Protein AF-A0A7Y2P3K6-F1 (afdb_monomer)

Foldseek 3Di:
DQDCDCVQFVVLVVPPAFDDDPLRVLLCVQLVCLLPPFDPQEEEEAEAAACVLCLLLLVSCQAPHQEYEYAYLHLVLLLVLVVAAAAPGRYDPVCSVVSVVSVVSNVVTNHHYDYAQKFWKFLDPDLPTDIDIDGSRDHDNNIHGFAGDPVRLVVVLVVLLRGQEYEYDYARGPLVRVSHNVSRLSVLVSQLVSVVVNHAYEYEADVNLVSNVVNVCCVSHNYYDPCHVPSSCVSSVHDRSSVVSGDDD

Secondary structure (DSSP, 8-state):
--S--TTTTGGGGG-S-----HHHHHHHHHHHHHHHSPPSSEEEEE-SS-STTTHHHHHHHHTT-SEEEE-STHHHHHHHHTT---TT----GGGHHHHHHHHHHHHTSSSEEE--SEEEEESSSSTTS-EEEEETT---TT-EEEEE-HHHHHHHHHHHTT-SEEEEES-SS-TTSGGG-HHHHHHHHHHHHHHHTT-EEEEESHHHHHHHHHTT-TTTSSEE---THHHHHHHTTPPPHHHHTS---

Nearest PDB structures (foldseek):
  7zy7-assembly2_B  TM=9.869E-01  e=9.131E-35  Chlamydomonas reinhardtii
  7zy7-assembly1_A  TM=9.681E-01  e=4.873E-34  Chlamydomonas reinhardtii
  3q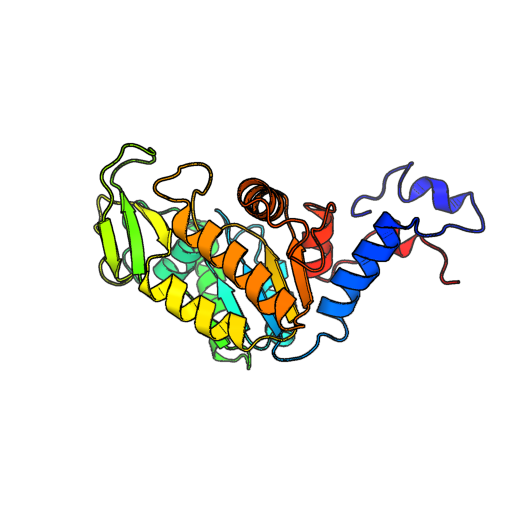3v-assembly1_A  TM=9.702E-01  e=1.519E-31  Campylobacter jejuni subsp. jejuni NCTC 11168 = ATCC 700819
  3q3v-assembly2_B  TM=9.665E-01  e=7.408E-32  Campylobacter jejuni subsp. jejuni NCTC 11168 = ATCC 700819
  4fey-assembly1_A  TM=9.673E-01  e=3.955E-29  Francisella tularensis subsp. tularensis SCHU S4

pLDDT: mean 93.93, std 5.44, range [54.25, 98.88]

Mean predicted aligned error: 3.88 Å

Structure (mmCIF, N/CA/C/O backbone):
data_AF-A0A7Y2P3K6-F1
#
_entry.id   AF-A0A7Y2P3K6-F1
#
loop_
_atom_site.group_PDB
_atom_site.id
_atom_site.type_symbol
_atom_site.label_atom_id
_atom_site.label_alt_id
_atom_site.label_comp_id
_atom_site.label_asym_id
_atom_site.label_entity_id
_atom_site.label_seq_id
_atom_site.pdbx_PDB_ins_code
_atom_site.Cartn_x
_atom_site.Cartn_y
_atom_site.Cartn_z
_atom_site.occupancy
_atom_site.B_iso_or_equiv
_atom_site.auth_seq_id
_atom_site.auth_comp_id
_atom_site.auth_asym_id
_atom_site.auth_atom_id
_atom_site.pdbx_PDB_model_num
ATOM 1 N N . ALA A 1 1 ? 11.161 7.318 -16.552 1.00 84.06 1 ALA A N 1
ATOM 2 C CA . ALA A 1 1 ? 10.423 6.301 -17.332 1.00 84.06 1 ALA A CA 1
ATOM 3 C C . ALA A 1 1 ? 9.002 6.737 -17.683 1.00 84.06 1 ALA A C 1
ATOM 5 O O . ALA A 1 1 ? 8.666 6.732 -18.852 1.00 84.06 1 ALA A O 1
ATOM 6 N N . HIS A 1 2 ? 8.177 7.150 -16.718 1.00 89.31 2 HIS A N 1
ATOM 7 C CA . HIS A 1 2 ? 6.754 7.458 -16.943 1.00 89.31 2 HIS A CA 1
ATOM 8 C C . HIS A 1 2 ? 6.450 8.797 -17.663 1.00 89.31 2 HIS A C 1
ATOM 10 O O . HIS A 1 2 ? 5.303 9.156 -17.896 1.00 89.31 2 HIS A O 1
ATOM 16 N N . ARG A 1 3 ? 7.485 9.563 -18.027 1.00 90.94 3 ARG A N 1
ATOM 17 C CA . ARG A 1 3 ? 7.369 10.817 -18.784 1.00 90.94 3 ARG A CA 1
ATOM 18 C C . ARG A 1 3 ? 8.179 10.713 -20.069 1.00 90.94 3 ARG A C 1
ATOM 20 O O . ARG A 1 3 ? 9.312 10.219 -20.037 1.00 90.94 3 ARG A O 1
ATOM 27 N N . ALA A 1 4 ? 7.608 11.204 -21.164 1.00 93.69 4 ALA A N 1
ATOM 28 C CA . ALA A 1 4 ? 8.272 11.322 -22.457 1.00 93.69 4 ALA A CA 1
ATOM 29 C C . ALA A 1 4 ? 9.060 12.641 -22.511 1.00 93.69 4 ALA A C 1
ATOM 31 O O . ALA A 1 4 ? 8.549 13.672 -22.940 1.00 93.69 4 ALA A O 1
ATOM 32 N N . HIS A 1 5 ? 10.290 12.629 -21.997 1.00 96.31 5 HIS A N 1
ATOM 33 C CA . HIS A 1 5 ? 11.206 13.769 -22.042 1.00 96.31 5 HIS A CA 1
ATOM 34 C C . HIS A 1 5 ? 12.364 13.485 -22.996 1.00 96.31 5 HIS A C 1
ATOM 36 O O . HIS A 1 5 ? 12.659 12.329 -23.309 1.00 96.31 5 HIS A O 1
ATOM 42 N N . ALA A 1 6 ? 13.081 14.541 -23.389 1.00 96.62 6 ALA A N 1
ATOM 43 C CA . ALA A 1 6 ? 14.259 14.434 -24.246 1.00 96.62 6 ALA A CA 1
ATOM 44 C C . ALA A 1 6 ? 15.281 13.404 -23.725 1.00 96.62 6 ALA A C 1
ATOM 46 O O . ALA A 1 6 ? 15.780 12.602 -24.500 1.00 96.62 6 ALA A O 1
ATOM 47 N N . SER A 1 7 ? 15.540 13.365 -22.414 1.00 95.38 7 SER A N 1
ATOM 48 C CA . SER A 1 7 ? 16.525 12.461 -21.803 1.00 95.38 7 SER A CA 1
ATOM 49 C C . SER A 1 7 ? 16.010 11.057 -21.462 1.00 95.38 7 SER A C 1
ATOM 51 O O . SER A 1 7 ? 16.806 10.223 -21.042 1.00 95.38 7 SER A O 1
ATOM 53 N N . THR A 1 8 ? 14.706 10.784 -21.590 1.00 92.75 8 THR A N 1
ATOM 54 C CA . THR A 1 8 ? 14.100 9.499 -21.179 1.00 92.75 8 THR A CA 1
ATOM 55 C C . THR A 1 8 ? 13.479 8.712 -22.324 1.00 92.75 8 THR A C 1
ATOM 57 O O . THR A 1 8 ? 13.431 7.492 -22.244 1.00 92.75 8 THR A O 1
ATOM 60 N N . GLU A 1 9 ? 12.978 9.395 -23.350 1.00 95.25 9 GLU A N 1
ATOM 61 C CA . GLU A 1 9 ? 12.356 8.801 -24.541 1.00 95.25 9 GLU A CA 1
ATOM 62 C C . GLU A 1 9 ? 12.883 9.474 -25.810 1.00 95.25 9 GLU A C 1
ATOM 64 O O . GLU A 1 9 ? 13.210 8.801 -26.774 1.00 95.25 9 GLU A O 1
ATOM 69 N N . GLY A 1 10 ? 13.054 10.800 -25.811 1.00 96.06 10 GLY A N 1
ATOM 70 C CA . GLY A 1 10 ? 13.440 11.516 -27.029 1.00 96.06 10 GLY A CA 1
ATOM 71 C C . GLY A 1 10 ? 14.801 11.090 -27.586 1.00 96.06 10 GLY A C 1
ATOM 72 O O . GLY A 1 10 ? 14.955 10.968 -28.798 1.00 96.06 10 GLY A O 1
ATOM 73 N N . VAL A 1 11 ? 15.777 10.836 -26.711 1.00 95.56 11 VAL A N 1
ATOM 74 C CA . VAL A 1 11 ? 17.132 10.413 -27.089 1.00 95.56 11 VAL A CA 1
ATOM 75 C C . VAL A 1 11 ? 17.154 9.042 -27.770 1.00 95.56 11 VAL A C 1
ATOM 77 O O . VAL A 1 11 ? 17.993 8.821 -28.640 1.00 95.56 11 VAL A O 1
ATOM 80 N N . THR A 1 12 ? 16.212 8.146 -27.448 1.00 94.19 12 THR A N 1
ATOM 81 C CA . THR A 1 12 ? 16.198 6.782 -28.002 1.00 94.19 12 THR A CA 1
ATOM 82 C C . THR A 1 12 ? 15.844 6.761 -29.489 1.00 94.19 12 THR A C 1
ATOM 84 O O . THR A 1 12 ? 16.212 5.833 -30.194 1.00 94.19 12 THR A O 1
ATOM 87 N N . LYS A 1 13 ? 15.224 7.828 -30.013 1.00 93.62 13 LYS A N 1
ATOM 88 C CA . LYS A 1 13 ? 14.924 7.993 -31.448 1.00 93.62 13 LYS A CA 1
ATOM 89 C C . LYS A 1 13 ? 16.167 8.174 -32.324 1.00 93.62 13 LYS A C 1
ATOM 91 O O . LYS A 1 13 ? 16.058 8.107 -33.545 1.00 93.62 13 LYS A O 1
ATOM 96 N N . TYR A 1 14 ? 17.320 8.443 -31.715 1.00 95.94 14 TYR A N 1
ATOM 97 C CA . TYR A 1 14 ? 18.579 8.727 -32.408 1.00 95.94 14 TYR A CA 1
ATOM 98 C C . TYR A 1 14 ? 19.672 7.692 -32.112 1.00 95.94 14 TYR A C 1
ATOM 100 O O . TYR A 1 14 ? 20.799 7.855 -32.574 1.00 95.94 14 TYR A O 1
ATOM 108 N N . ILE A 1 15 ? 19.367 6.656 -31.325 1.00 93.31 15 ILE A N 1
ATOM 109 C CA . ILE A 1 15 ? 20.315 5.623 -30.902 1.00 93.31 15 ILE A CA 1
ATOM 110 C C . ILE A 1 15 ? 19.719 4.260 -31.250 1.00 93.31 15 ILE A C 1
ATOM 112 O O . ILE A 1 15 ? 18.601 3.957 -30.849 1.00 93.31 15 ILE A O 1
ATOM 116 N N . GLU A 1 16 ? 20.472 3.432 -31.974 1.00 90.62 16 GLU A N 1
ATOM 117 C CA . GLU A 1 16 ? 19.986 2.135 -32.473 1.00 90.62 16 GLU A CA 1
ATOM 118 C C . GLU A 1 16 ? 19.670 1.137 -31.347 1.00 90.62 16 GLU A C 1
ATOM 120 O O . GLU A 1 16 ? 18.668 0.428 -31.416 1.00 90.62 16 GLU A O 1
ATOM 125 N N . THR A 1 17 ? 20.490 1.115 -30.292 1.00 93.75 17 THR A N 1
ATOM 126 C CA . THR A 1 17 ? 20.351 0.176 -29.171 1.00 93.75 17 THR A CA 1
ATOM 127 C C . THR A 1 17 ? 20.171 0.927 -27.858 1.00 93.75 17 THR A C 1
ATOM 129 O O . THR A 1 17 ? 21.089 1.599 -27.383 1.00 93.75 17 THR A O 1
ATOM 132 N N . CYS A 1 18 ? 19.002 0.778 -27.238 1.00 93.81 18 CYS A N 1
ATOM 133 C CA . CYS A 1 18 ? 18.650 1.414 -25.971 1.00 93.81 18 CYS A CA 1
ATOM 134 C C . CYS A 1 18 ? 18.307 0.343 -24.934 1.00 93.81 18 CYS A C 1
ATOM 136 O O . CYS A 1 18 ? 17.311 -0.352 -25.076 1.00 93.81 18 CYS A O 1
ATOM 138 N N . VAL A 1 19 ? 19.109 0.203 -23.877 1.00 93.56 19 VAL A N 1
ATOM 139 C CA . VAL A 1 19 ? 18.956 -0.888 -22.894 1.00 93.56 19 VAL A CA 1
ATOM 140 C C . VAL A 1 19 ? 18.653 -0.390 -21.489 1.00 93.56 19 VAL A C 1
ATOM 142 O O . VAL A 1 19 ? 19.043 0.713 -21.099 1.00 93.56 19 VAL A O 1
ATOM 145 N N . ALA A 1 20 ? 17.982 -1.231 -20.701 1.00 92.50 20 ALA A N 1
ATOM 146 C CA . ALA A 1 20 ? 17.805 -1.001 -19.275 1.00 92.50 20 ALA A CA 1
ATOM 147 C C . ALA A 1 20 ? 19.144 -1.156 -18.537 1.00 92.50 20 ALA A C 1
ATOM 149 O O . ALA A 1 20 ? 19.793 -2.196 -18.606 1.00 92.50 20 ALA A O 1
ATOM 150 N N . GLY A 1 21 ? 19.537 -0.141 -17.765 1.00 93.44 21 GLY A N 1
ATOM 151 C CA . GLY A 1 21 ? 20.562 -0.320 -16.733 1.00 93.44 21 GLY A CA 1
ATOM 152 C C . GLY A 1 21 ? 20.036 -1.160 -15.560 1.00 93.44 21 GLY A C 1
ATOM 153 O O . GLY A 1 21 ? 18.826 -1.318 -15.399 1.00 93.44 21 GLY A O 1
ATOM 154 N N . TYR A 1 22 ? 20.924 -1.630 -14.680 1.00 93.44 22 TYR A N 1
ATOM 155 C CA . TYR A 1 22 ? 20.576 -2.577 -13.606 1.00 93.44 22 TYR A CA 1
ATOM 156 C C . TYR A 1 22 ? 19.430 -2.136 -12.685 1.00 93.44 22 TYR A C 1
ATOM 158 O O . TYR A 1 22 ? 18.621 -2.962 -12.272 1.00 93.44 22 TYR A O 1
ATOM 166 N N . LEU A 1 23 ? 19.334 -0.841 -12.361 1.00 91.56 23 LEU A N 1
ATOM 167 C CA . LEU A 1 23 ? 18.234 -0.332 -11.534 1.00 91.56 23 LEU A CA 1
ATOM 168 C C . LEU A 1 23 ? 16.890 -0.421 -12.263 1.00 91.56 23 LEU A C 1
ATOM 170 O O . LEU A 1 23 ? 15.904 -0.831 -11.662 1.00 91.56 23 LEU A O 1
ATOM 174 N N . MET A 1 24 ? 16.861 -0.080 -13.555 1.00 91.06 24 MET A N 1
ATOM 175 C CA . MET A 1 24 ? 15.654 -0.195 -14.374 1.00 91.06 24 MET A CA 1
ATOM 176 C C . MET A 1 24 ? 15.262 -1.658 -14.559 1.00 91.06 24 MET A C 1
ATOM 178 O O . MET A 1 24 ? 14.103 -1.999 -14.360 1.00 91.06 24 MET A O 1
ATOM 182 N N . GLN A 1 25 ? 16.229 -2.521 -14.881 1.00 91.44 25 GLN A N 1
ATOM 183 C CA . GLN A 1 25 ? 15.994 -3.955 -15.025 1.00 91.44 25 GLN A CA 1
ATOM 184 C C . GLN A 1 25 ? 15.381 -4.534 -13.747 1.00 91.44 25 GLN A C 1
ATOM 186 O O . GLN A 1 25 ? 14.330 -5.155 -13.805 1.00 91.44 25 GLN A O 1
ATOM 191 N N . LYS A 1 26 ? 15.954 -4.218 -12.578 1.00 91.38 26 LYS A N 1
ATOM 192 C CA . LYS A 1 26 ? 15.410 -4.661 -11.291 1.00 91.38 26 LYS A CA 1
ATOM 193 C C . LYS A 1 26 ? 13.978 -4.165 -11.047 1.00 91.38 26 LYS A C 1
ATOM 195 O O . LYS A 1 26 ? 13.155 -4.927 -10.550 1.00 91.38 26 LYS A O 1
ATOM 200 N N . GLU A 1 27 ? 13.659 -2.910 -11.372 1.00 90.44 27 GLU A N 1
ATOM 201 C CA . GLU A 1 27 ? 12.281 -2.401 -11.257 1.00 90.44 27 GLU A CA 1
ATOM 202 C C . GLU A 1 27 ? 11.312 -3.196 -12.142 1.00 90.44 27 GLU A C 1
ATOM 204 O O . GLU A 1 27 ? 10.242 -3.586 -11.673 1.00 90.44 27 GLU A O 1
ATOM 209 N N . LEU A 1 28 ? 11.700 -3.473 -13.391 1.00 88.12 28 LEU A N 1
ATOM 210 C CA . LEU A 1 28 ? 10.895 -4.246 -14.338 1.00 88.12 28 LEU A CA 1
ATOM 211 C C . LEU A 1 28 ? 10.731 -5.702 -13.896 1.00 88.12 28 LEU A C 1
ATOM 213 O O . LEU A 1 28 ? 9.618 -6.217 -13.940 1.00 88.12 28 LEU A O 1
ATOM 217 N N . ASP A 1 29 ? 11.788 -6.334 -13.388 1.00 90.12 29 ASP A N 1
ATOM 218 C CA . ASP A 1 29 ? 11.740 -7.711 -12.898 1.00 90.12 29 ASP A CA 1
ATOM 219 C C . ASP A 1 29 ? 10.767 -7.855 -11.722 1.00 90.12 29 ASP A C 1
ATOM 221 O O . ASP A 1 29 ? 10.015 -8.821 -11.651 1.00 90.12 29 ASP A O 1
ATOM 225 N N . TYR A 1 30 ? 10.738 -6.908 -10.781 1.00 91.06 30 TYR A N 1
ATOM 226 C CA . TYR A 1 30 ? 9.849 -7.016 -9.621 1.00 91.06 30 TYR A CA 1
ATOM 227 C C . TYR A 1 30 ? 8.421 -6.550 -9.911 1.00 91.06 30 TYR A C 1
ATOM 229 O O . TYR A 1 30 ? 7.470 -7.255 -9.571 1.00 91.06 30 TYR A O 1
ATOM 237 N N . LEU A 1 31 ? 8.246 -5.376 -10.524 1.00 86.69 31 LEU A N 1
ATOM 238 C CA . LEU A 1 31 ? 6.914 -4.831 -10.798 1.00 86.69 31 LEU A CA 1
ATOM 239 C C . LEU A 1 31 ? 6.238 -5.552 -11.967 1.00 86.69 31 LEU A C 1
ATOM 241 O O . LEU A 1 31 ? 5.040 -5.821 -11.903 1.00 86.69 31 LEU A O 1
ATOM 245 N N . GLY A 1 32 ? 6.996 -5.893 -13.013 1.00 84.31 32 GLY A N 1
ATOM 246 C CA . GLY A 1 32 ? 6.509 -6.642 -14.170 1.00 84.31 32 GLY A CA 1
ATOM 247 C C . GLY A 1 32 ? 6.014 -8.023 -13.769 1.00 84.31 32 GLY A C 1
ATOM 248 O O . GLY A 1 32 ? 4.863 -8.355 -14.043 1.00 84.31 32 GLY A O 1
ATOM 249 N N . ASN A 1 33 ? 6.820 -8.784 -13.020 1.00 85.25 33 ASN A N 1
ATOM 250 C CA . ASN A 1 33 ? 6.403 -10.103 -12.538 1.00 85.25 33 ASN A CA 1
ATOM 251 C C . ASN A 1 33 ? 5.213 -10.026 -11.572 1.00 85.25 33 ASN A C 1
ATOM 253 O O . ASN A 1 33 ? 4.338 -10.885 -11.631 1.00 85.25 33 ASN A O 1
ATOM 257 N N . ALA A 1 34 ? 5.126 -8.994 -10.723 1.00 85.75 34 ALA A N 1
ATOM 258 C CA . ALA A 1 34 ? 3.971 -8.811 -9.841 1.00 85.75 34 ALA A CA 1
ATOM 259 C C . ALA A 1 34 ? 2.653 -8.567 -10.606 1.00 85.75 34 ALA A C 1
ATOM 261 O O . ALA A 1 34 ? 1.589 -8.916 -10.100 1.00 85.75 34 ALA A O 1
ATOM 262 N N . LEU A 1 35 ? 2.707 -7.990 -11.813 1.00 83.50 35 LEU A N 1
ATOM 263 C CA . LEU A 1 35 ? 1.525 -7.725 -12.642 1.00 83.50 35 LEU A CA 1
ATOM 264 C C . LEU A 1 35 ? 1.216 -8.821 -13.665 1.00 83.50 35 LEU A C 1
ATOM 266 O O . LEU A 1 35 ? 0.043 -9.005 -13.990 1.00 83.50 35 LEU A O 1
ATOM 270 N N . ALA A 1 36 ? 2.238 -9.491 -14.199 1.00 85.06 36 ALA A N 1
ATOM 271 C CA . ALA A 1 36 ? 2.093 -10.483 -15.260 1.00 85.06 36 ALA A CA 1
ATOM 272 C C . ALA A 1 36 ? 1.851 -11.890 -14.698 1.00 85.06 36 ALA A C 1
ATOM 274 O O . ALA A 1 36 ? 0.813 -12.492 -14.963 1.00 85.06 36 ALA A O 1
ATOM 275 N N . GLU A 1 37 ? 2.779 -12.395 -13.881 1.00 88.38 37 GLU A N 1
ATOM 276 C CA . GLU A 1 37 ? 2.755 -13.766 -13.357 1.00 88.38 37 GLU A CA 1
ATOM 277 C C . GLU A 1 37 ? 3.121 -13.809 -11.858 1.00 88.38 37 GLU A C 1
ATOM 279 O O . GLU A 1 37 ? 4.146 -14.377 -11.465 1.00 88.38 37 GLU A O 1
ATOM 284 N N . PRO A 1 38 ? 2.299 -13.205 -10.976 1.00 92.25 38 PRO A N 1
ATOM 285 C CA . PRO A 1 38 ? 2.573 -13.209 -9.546 1.00 92.25 38 PRO A CA 1
ATOM 286 C C . PRO A 1 38 ? 2.416 -14.613 -8.954 1.00 92.25 38 PRO A C 1
ATOM 288 O O . PRO A 1 38 ? 1.513 -15.377 -9.312 1.00 92.25 38 PRO A O 1
ATOM 291 N N . LYS A 1 39 ? 3.242 -14.936 -7.954 1.00 95.50 39 LYS A N 1
ATOM 292 C CA . LYS A 1 39 ? 3.042 -16.146 -7.151 1.00 95.50 39 LYS A CA 1
ATOM 293 C C . LYS A 1 39 ? 1.837 -15.937 -6.239 1.00 95.50 39 LYS A C 1
ATOM 295 O O . LYS A 1 39 ? 1.765 -14.956 -5.502 1.00 95.50 39 LYS A O 1
ATOM 300 N N . ARG A 1 40 ? 0.906 -16.888 -6.250 1.00 96.25 40 ARG A N 1
ATOM 301 C CA . ARG A 1 40 ? -0.346 -16.794 -5.488 1.00 96.25 40 ARG A CA 1
ATOM 302 C C . ARG A 1 40 ? -0.273 -17.512 -4.132 1.00 96.25 40 ARG A C 1
ATOM 304 O O . ARG A 1 40 ? 0.420 -18.528 -4.041 1.00 96.25 40 ARG A O 1
ATOM 311 N N . PRO A 1 41 ? -0.981 -17.030 -3.091 1.00 97.31 41 PRO A N 1
ATOM 312 C CA . PRO A 1 41 ? -1.896 -15.880 -3.110 1.00 97.31 41 PRO A CA 1
ATOM 313 C C . PRO A 1 41 ? -1.191 -14.527 -3.292 1.00 97.31 41 PRO A C 1
ATOM 315 O O . PRO A 1 41 ? -0.156 -14.277 -2.673 1.00 97.31 41 PRO A O 1
ATOM 318 N N . TYR A 1 42 ? -1.732 -13.681 -4.164 1.00 97.12 42 TYR A N 1
ATOM 319 C CA . TYR A 1 42 ? -1.248 -12.337 -4.450 1.00 97.12 42 TYR A CA 1
ATOM 320 C C . TYR A 1 42 ? -2.083 -11.310 -3.681 1.00 97.12 42 TYR A C 1
ATOM 322 O O . TYR A 1 42 ? -3.281 -11.172 -3.922 1.00 97.12 42 TYR A O 1
ATOM 330 N N . CYS A 1 43 ? -1.447 -10.574 -2.770 1.00 97.94 43 CYS A N 1
ATOM 331 C CA . CYS A 1 43 ? -2.084 -9.501 -2.014 1.00 97.94 43 CYS A CA 1
ATOM 332 C C . CYS A 1 43 ? -1.581 -8.125 -2.469 1.00 97.94 43 CYS A C 1
ATOM 334 O O . CYS A 1 43 ? -0.378 -7.900 -2.598 1.00 97.94 43 CYS A O 1
ATOM 336 N N . ALA A 1 44 ? -2.489 -7.169 -2.637 1.00 96.81 44 ALA A N 1
ATOM 337 C CA . ALA A 1 44 ? -2.140 -5.757 -2.751 1.00 96.81 44 ALA A CA 1
ATOM 338 C C . ALA A 1 44 ? -2.593 -4.992 -1.509 1.00 96.81 44 ALA A C 1
ATOM 340 O O . ALA A 1 44 ? -3.672 -5.238 -0.977 1.00 96.81 44 ALA A O 1
ATOM 341 N N . ILE A 1 45 ? -1.765 -4.054 -1.062 1.00 97.62 45 ILE A N 1
ATOM 342 C CA . ILE A 1 45 ? -2.051 -3.139 0.036 1.00 97.62 45 ILE A CA 1
ATOM 343 C C . ILE A 1 45 ? -2.004 -1.719 -0.518 1.00 97.62 45 ILE A C 1
ATOM 345 O O . ILE A 1 45 ? -0.943 -1.273 -0.962 1.00 97.62 45 ILE A O 1
ATOM 349 N N . LEU A 1 46 ? -3.123 -1.003 -0.458 1.00 96.06 46 LEU A N 1
ATOM 350 C CA . LEU A 1 46 ? -3.232 0.387 -0.890 1.00 96.06 46 LEU A CA 1
ATOM 351 C C . LEU A 1 46 ? -3.619 1.282 0.288 1.00 96.06 46 LEU A C 1
ATOM 353 O O . LEU A 1 46 ? -4.629 1.060 0.948 1.00 96.06 46 LEU A O 1
ATOM 357 N N . GLY A 1 47 ? -2.813 2.301 0.556 1.00 95.62 47 GLY A N 1
ATOM 358 C CA . GLY A 1 47 ? -3.063 3.262 1.623 1.00 95.62 47 GLY A CA 1
ATOM 359 C C . GLY A 1 47 ? -2.789 4.698 1.195 1.00 95.62 47 GLY A C 1
ATOM 360 O O . GLY A 1 47 ? -2.772 5.037 0.009 1.00 95.62 47 GLY A O 1
ATOM 361 N N . GLY A 1 48 ? -2.506 5.544 2.181 1.00 93.94 48 GLY A N 1
ATOM 362 C CA . GLY A 1 48 ? -2.314 6.978 1.993 1.00 93.94 48 GLY A CA 1
ATOM 363 C C . GLY A 1 48 ? -3.601 7.788 2.146 1.00 93.94 48 GLY A C 1
ATOM 364 O O . GLY A 1 48 ? -4.644 7.293 2.572 1.00 93.94 48 GLY A O 1
ATOM 365 N N . ALA A 1 49 ? -3.501 9.085 1.864 1.00 92.31 49 ALA A N 1
ATOM 366 C CA . ALA A 1 49 ? -4.538 10.050 2.216 1.00 92.31 49 ALA A CA 1
ATOM 367 C C . ALA A 1 49 ? -5.767 10.013 1.290 1.00 92.31 49 ALA A C 1
ATOM 369 O O . ALA A 1 49 ? -6.887 10.160 1.762 1.00 92.31 49 ALA A O 1
ATOM 370 N N . LYS A 1 50 ? -5.571 9.832 -0.020 1.00 87.62 50 LYS A N 1
ATOM 371 C CA . LYS A 1 50 ? -6.602 10.087 -1.039 1.00 87.62 50 LYS A CA 1
ATOM 372 C C . LYS A 1 50 ? -6.844 8.880 -1.942 1.00 87.62 50 LYS A C 1
ATOM 374 O O . LYS A 1 50 ? -5.888 8.248 -2.391 1.00 87.62 50 LYS A O 1
ATOM 379 N N . ILE A 1 51 ? -8.112 8.613 -2.251 1.00 88.38 51 ILE A N 1
ATOM 380 C CA . ILE A 1 51 ? -8.559 7.631 -3.241 1.00 88.38 51 ILE A CA 1
ATOM 381 C C . ILE A 1 51 ? -8.329 8.128 -4.674 1.00 88.38 51 ILE A C 1
ATOM 383 O O . ILE A 1 51 ? -8.046 7.316 -5.555 1.00 88.38 51 ILE A O 1
ATOM 387 N N . SER A 1 52 ? -8.380 9.446 -4.920 1.00 85.88 52 SER A N 1
ATOM 388 C CA . SER A 1 52 ? -8.294 10.033 -6.272 1.00 85.88 52 SER A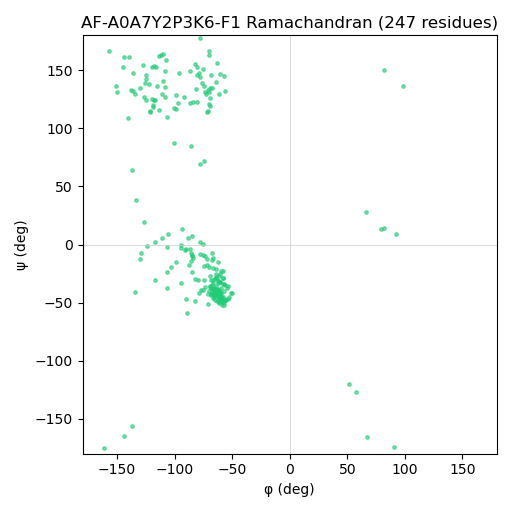 CA 1
ATOM 389 C C . SER A 1 52 ? -7.062 9.595 -7.074 1.00 85.88 52 SER A C 1
ATOM 391 O O . SER A 1 52 ? -7.157 9.376 -8.278 1.00 85.88 52 SER A O 1
ATOM 393 N N . GLY A 1 53 ? -5.920 9.405 -6.410 1.00 82.12 53 GLY A N 1
ATOM 394 C CA . GLY A 1 53 ? -4.684 8.927 -7.038 1.00 82.12 53 GLY A CA 1
ATOM 395 C C . GLY A 1 53 ? -4.524 7.405 -7.090 1.00 82.12 53 GLY A C 1
ATOM 396 O O . GLY A 1 53 ? -3.437 6.944 -7.416 1.00 82.12 53 GLY A O 1
ATOM 397 N N . LYS A 1 54 ? -5.530 6.618 -6.687 1.00 88.06 54 LYS A N 1
ATOM 398 C CA . LYS A 1 54 ? -5.436 5.151 -6.537 1.00 88.06 54 LYS A CA 1
ATOM 399 C C . LYS A 1 54 ? -6.545 4.377 -7.245 1.00 88.06 54 LYS A C 1
ATOM 401 O O . LYS A 1 54 ? -6.466 3.155 -7.296 1.00 88.06 54 LYS A O 1
ATOM 406 N N . ILE A 1 55 ? -7.556 5.049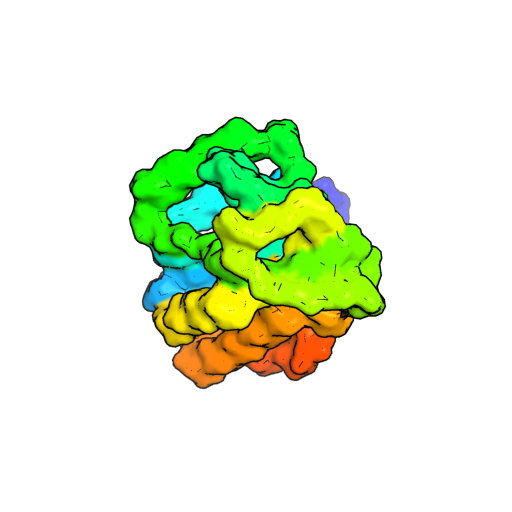 -7.794 1.00 88.19 55 ILE A N 1
ATOM 407 C CA . ILE A 1 55 ? -8.696 4.400 -8.465 1.00 88.19 55 ILE A CA 1
ATOM 408 C C . ILE A 1 55 ? -8.231 3.491 -9.603 1.00 88.19 55 ILE A C 1
ATOM 410 O O . ILE A 1 55 ? -8.585 2.315 -9.618 1.00 88.19 55 ILE A O 1
ATOM 414 N N . ASP A 1 56 ? -7.410 4.013 -10.515 1.00 88.50 56 ASP A N 1
ATOM 415 C CA . ASP A 1 56 ? -6.920 3.255 -11.673 1.00 88.50 56 ASP A CA 1
ATOM 416 C C . ASP A 1 56 ? -6.129 2.014 -11.228 1.00 88.50 56 ASP A C 1
ATOM 418 O O . ASP A 1 56 ? -6.265 0.935 -11.804 1.00 88.50 56 ASP A O 1
ATOM 422 N N . VAL A 1 57 ? -5.361 2.140 -10.141 1.00 90.31 57 VAL A N 1
ATOM 423 C CA . VAL A 1 57 ? -4.625 1.027 -9.529 1.00 90.31 57 VAL A CA 1
ATOM 424 C C . VAL A 1 57 ? -5.588 -0.016 -8.973 1.00 90.31 57 VAL A C 1
ATOM 426 O O . VAL A 1 57 ? -5.414 -1.199 -9.243 1.00 90.31 57 VAL A O 1
ATOM 429 N N . ILE A 1 58 ? -6.612 0.400 -8.219 1.00 91.06 58 ILE A N 1
ATOM 430 C CA . ILE A 1 58 ? -7.626 -0.511 -7.667 1.00 91.06 58 ILE A CA 1
ATOM 431 C C . ILE A 1 58 ? -8.301 -1.284 -8.797 1.00 91.06 58 ILE A C 1
ATOM 433 O O . ILE A 1 58 ? -8.377 -2.505 -8.724 1.00 91.06 58 ILE A O 1
ATOM 437 N N . ILE A 1 59 ? -8.749 -0.590 -9.847 1.00 88.25 59 ILE A N 1
ATOM 438 C CA . ILE A 1 59 ? -9.433 -1.208 -10.988 1.00 88.25 59 ILE A CA 1
ATOM 439 C C . ILE A 1 59 ? -8.512 -2.208 -11.692 1.00 88.25 59 ILE A C 1
ATOM 441 O O . ILE A 1 59 ? -8.927 -3.334 -11.947 1.00 88.25 59 ILE A O 1
ATOM 445 N N . ASN A 1 60 ? -7.258 -1.837 -11.966 1.00 88.88 60 ASN A N 1
ATOM 446 C CA . ASN A 1 60 ? -6.319 -2.727 -12.651 1.00 88.88 60 ASN A CA 1
ATOM 447 C C . ASN A 1 60 ? -5.900 -3.935 -11.796 1.00 88.88 60 ASN A C 1
ATOM 449 O O . ASN A 1 60 ? -5.589 -4.996 -12.339 1.00 88.88 60 ASN A O 1
ATOM 453 N N . LEU A 1 61 ? -5.856 -3.783 -10.469 1.00 89.62 61 LEU A N 1
ATOM 454 C CA . LEU A 1 61 ? -5.492 -4.860 -9.550 1.00 89.62 61 LEU A CA 1
ATOM 455 C C . LEU A 1 61 ? -6.673 -5.762 -9.184 1.00 89.62 61 LEU A C 1
ATOM 457 O O . LEU A 1 61 ? -6.429 -6.918 -8.844 1.00 89.62 61 LEU A O 1
ATOM 461 N N . LEU A 1 62 ? -7.916 -5.278 -9.284 1.00 87.25 62 LEU A N 1
ATOM 462 C CA . LEU A 1 62 ? -9.136 -5.990 -8.888 1.00 87.25 62 LEU A CA 1
ATOM 463 C C . LEU A 1 62 ? -9.223 -7.411 -9.460 1.00 87.25 62 LEU A C 1
ATOM 465 O O . LEU A 1 62 ? -9.606 -8.335 -8.749 1.00 87.25 62 LEU A O 1
ATOM 469 N N . ASP A 1 63 ? -8.844 -7.573 -10.728 1.00 84.94 63 ASP A N 1
ATOM 470 C CA . ASP A 1 63 ? -8.911 -8.851 -11.447 1.00 84.94 63 ASP A CA 1
ATOM 471 C C . ASP A 1 63 ? -7.619 -9.677 -11.335 1.00 84.94 63 ASP A C 1
ATOM 473 O O . ASP A 1 63 ? -7.539 -10.805 -11.825 1.00 84.94 63 ASP A O 1
ATOM 477 N N . LYS A 1 64 ? -6.578 -9.119 -10.707 1.00 89.56 64 LYS A N 1
ATOM 478 C CA . LYS A 1 64 ? -5.243 -9.724 -10.619 1.00 89.56 64 LYS A CA 1
ATOM 479 C C . LYS A 1 64 ? -4.947 -10.272 -9.234 1.00 89.56 64 LYS A C 1
ATOM 481 O O . LYS A 1 64 ? -4.302 -11.317 -9.132 1.00 89.56 64 LYS A O 1
ATOM 486 N N . VAL A 1 65 ? -5.391 -9.594 -8.183 1.00 94.81 65 VAL A N 1
ATOM 487 C CA . VAL A 1 65 ? -5.081 -9.959 -6.795 1.00 94.81 65 VAL A CA 1
ATOM 488 C C . VAL A 1 65 ? -6.068 -10.987 -6.254 1.00 94.81 65 VAL A C 1
ATOM 490 O O . VAL A 1 65 ? -7.232 -11.019 -6.635 1.00 94.81 65 VAL A O 1
ATOM 493 N N . ASP A 1 66 ? -5.597 -11.828 -5.340 1.00 96.25 66 ASP A N 1
ATOM 494 C CA . ASP A 1 66 ? -6.460 -12.688 -4.528 1.00 96.25 66 ASP A CA 1
ATOM 495 C C . ASP A 1 66 ? -7.027 -11.910 -3.330 1.00 96.25 66 ASP A C 1
ATOM 497 O O . ASP A 1 66 ? -8.149 -12.169 -2.903 1.00 96.25 66 ASP A O 1
ATOM 501 N N . THR A 1 67 ? -6.279 -10.916 -2.834 1.00 97.50 67 THR A N 1
ATOM 502 C CA . THR A 1 67 ? -6.696 -10.027 -1.742 1.00 97.50 67 THR A CA 1
ATOM 503 C C . THR A 1 67 ? -6.308 -8.578 -2.044 1.00 97.50 67 THR A C 1
ATOM 505 O O . THR A 1 67 ? -5.159 -8.289 -2.384 1.00 97.50 67 THR A O 1
ATOM 508 N N . LEU A 1 68 ? -7.247 -7.650 -1.850 1.00 97.12 68 LEU A N 1
ATOM 509 C CA . LEU A 1 68 ? -7.001 -6.210 -1.831 1.00 97.12 68 LEU A CA 1
ATOM 510 C C . LEU A 1 68 ? -7.264 -5.651 -0.427 1.00 97.12 68 LEU A C 1
ATOM 512 O O . LEU A 1 68 ? -8.399 -5.650 0.044 1.00 97.12 68 LEU A O 1
ATOM 516 N N . ILE A 1 69 ? -6.218 -5.146 0.221 1.00 98.12 69 ILE A N 1
ATOM 517 C CA . ILE A 1 69 ? -6.285 -4.440 1.503 1.00 98.12 69 ILE A CA 1
ATOM 518 C C . ILE A 1 69 ? -6.249 -2.937 1.231 1.00 98.12 69 ILE A C 1
ATOM 520 O O . ILE A 1 69 ? -5.339 -2.455 0.556 1.00 98.12 69 ILE A O 1
ATOM 524 N N . VAL A 1 70 ? -7.198 -2.192 1.795 1.00 97.31 70 VAL A N 1
ATOM 525 C CA . VAL A 1 70 ? -7.201 -0.725 1.772 1.00 97.31 70 VAL A CA 1
ATOM 526 C C . VAL A 1 70 ? -7.060 -0.175 3.190 1.00 97.31 70 VAL A C 1
ATOM 528 O O . VAL A 1 70 ? -7.704 -0.665 4.110 1.00 97.31 70 VAL A O 1
ATOM 531 N N . GLY A 1 71 ? -6.221 0.844 3.375 1.00 97.50 71 GLY A N 1
ATOM 532 C CA . GLY A 1 71 ? -6.010 1.534 4.652 1.00 97.50 71 GLY A CA 1
ATOM 533 C C . GLY A 1 71 ? -5.773 3.035 4.473 1.00 97.50 71 GLY A C 1
ATOM 534 O O . GLY A 1 71 ? -6.045 3.591 3.412 1.00 97.50 71 GLY A O 1
ATOM 535 N N . GLY A 1 72 ? -5.259 3.707 5.507 1.00 97.00 72 GLY A N 1
ATOM 536 C CA . GLY A 1 72 ? -5.001 5.149 5.463 1.00 97.00 72 GLY A CA 1
ATOM 537 C C . GLY A 1 72 ? -6.271 6.003 5.384 1.00 97.00 72 GLY A C 1
ATOM 538 O O . GLY A 1 72 ? -7.385 5.530 5.607 1.00 97.00 72 GLY A O 1
ATOM 539 N N . GLY A 1 73 ? -6.099 7.283 5.049 1.00 96.31 73 GLY A N 1
ATOM 540 C CA . GLY A 1 73 ? -7.199 8.243 4.921 1.00 96.31 73 GLY A CA 1
ATOM 541 C C . GLY A 1 73 ? -8.224 7.853 3.851 1.00 96.31 73 GLY A C 1
ATOM 542 O O . GLY A 1 73 ? -9.420 8.075 4.026 1.00 96.31 73 GLY A O 1
ATOM 543 N N . MET A 1 74 ? -7.784 7.186 2.780 1.00 94.81 74 MET A N 1
ATOM 544 C CA . MET A 1 74 ? -8.687 6.769 1.705 1.00 94.81 74 MET A CA 1
ATOM 545 C C . MET A 1 74 ? -9.747 5.749 2.155 1.00 94.81 74 MET A C 1
ATOM 547 O O . MET A 1 74 ? -10.831 5.707 1.572 1.00 94.81 74 MET A O 1
ATOM 551 N N . ALA A 1 75 ? -9.487 4.968 3.213 1.00 97.25 75 ALA A N 1
ATOM 552 C CA . ALA A 1 75 ? -10.454 4.010 3.753 1.00 97.25 75 ALA A CA 1
ATOM 553 C C . ALA A 1 75 ? -11.748 4.690 4.241 1.00 97.25 75 ALA A C 1
ATOM 555 O O . ALA A 1 75 ? -12.831 4.124 4.104 1.00 97.25 75 ALA A O 1
ATOM 556 N N . PHE A 1 76 ? -11.671 5.928 4.742 1.00 98.06 76 PHE A N 1
ATOM 557 C CA . PHE A 1 76 ? -12.847 6.651 5.240 1.00 98.06 76 PHE A CA 1
ATOM 558 C C . PHE A 1 76 ? -13.819 7.055 4.131 1.00 98.06 76 PHE A C 1
ATOM 560 O O . PHE A 1 76 ? -15.022 7.109 4.376 1.00 98.06 76 PHE A O 1
ATOM 567 N N . THR A 1 77 ? -13.343 7.246 2.897 1.00 96.94 77 THR A N 1
ATOM 568 C CA . THR A 1 77 ? -14.242 7.478 1.753 1.00 96.94 77 THR A CA 1
ATOM 569 C C . THR A 1 77 ? -15.051 6.214 1.433 1.00 96.94 77 THR A C 1
ATOM 571 O O . THR A 1 77 ? -16.252 6.307 1.184 1.00 96.94 77 THR A O 1
ATOM 574 N N . PHE A 1 78 ? -14.450 5.022 1.551 1.00 96.75 78 PHE A N 1
ATOM 575 C CA . PHE A 1 78 ? -15.184 3.754 1.439 1.00 96.75 78 PHE A CA 1
ATOM 576 C C . PHE A 1 78 ? -16.187 3.561 2.579 1.00 96.75 78 PHE A C 1
ATOM 578 O O . PHE A 1 78 ? -17.331 3.196 2.323 1.00 96.75 78 PHE A O 1
ATOM 585 N N . PHE A 1 79 ? -15.806 3.849 3.828 1.00 97.69 79 PHE A N 1
ATOM 586 C CA . PHE A 1 79 ? -16.740 3.765 4.958 1.00 97.69 79 PHE A CA 1
ATOM 587 C C . PHE A 1 79 ? -17.921 4.722 4.805 1.00 97.69 79 PHE A C 1
ATOM 589 O O . PHE A 1 79 ? -19.062 4.334 5.055 1.00 97.69 79 PHE A O 1
ATOM 596 N N . LYS A 1 80 ? -17.673 5.947 4.333 1.00 97.69 80 LYS A N 1
ATOM 597 C CA . LYS A 1 80 ? -18.740 6.913 4.073 1.00 97.69 80 LYS A CA 1
ATOM 598 C C . LYS A 1 80 ? -19.667 6.449 2.947 1.00 97.69 80 LYS A C 1
ATOM 600 O O . LYS A 1 80 ? -20.879 6.570 3.095 1.00 97.69 80 LYS A O 1
ATOM 605 N N . ALA A 1 81 ? -19.127 5.849 1.883 1.00 96.19 81 ALA A N 1
ATOM 606 C CA . ALA A 1 81 ? -19.918 5.234 0.813 1.00 96.19 81 ALA A CA 1
ATOM 607 C C . ALA A 1 81 ? -20.753 4.028 1.298 1.00 96.19 81 ALA A C 1
ATOM 609 O O . ALA A 1 81 ? -21.843 3.792 0.788 1.00 96.19 81 ALA A O 1
ATOM 610 N N . GLN A 1 82 ? -20.296 3.311 2.331 1.00 95.81 82 GLN A N 1
ATOM 611 C CA . GLN A 1 82 ? -21.064 2.266 3.029 1.00 95.81 82 GLN A CA 1
ATOM 612 C C . GLN A 1 82 ? -22.109 2.821 4.017 1.00 95.81 82 GLN A C 1
ATOM 614 O O . GLN A 1 82 ? -22.766 2.048 4.713 1.00 95.81 82 GLN A O 1
ATOM 619 N N . GLY A 1 83 ? -22.256 4.145 4.120 1.00 96.62 83 GLY A N 1
ATOM 620 C CA . GLY A 1 83 ? -23.201 4.793 5.031 1.00 96.62 83 GLY A CA 1
ATOM 621 C C . GLY A 1 83 ? -22.735 4.877 6.487 1.00 96.62 83 GLY A C 1
ATOM 622 O O . GLY A 1 83 ? -23.549 5.174 7.360 1.00 96.62 83 GLY A O 1
ATOM 623 N N . LYS A 1 84 ? -21.450 4.631 6.774 1.00 97.62 84 LYS A N 1
ATOM 624 C CA . LYS A 1 84 ? -20.905 4.734 8.136 1.00 97.62 84 LYS A CA 1
ATOM 625 C C . LYS A 1 84 ? -20.602 6.182 8.521 1.00 97.62 84 LYS A C 1
ATOM 627 O O . LYS A 1 84 ? -20.287 7.026 7.675 1.00 97.62 84 LYS A O 1
ATOM 632 N N . GLU A 1 85 ? -20.657 6.455 9.822 1.00 97.75 85 GLU A N 1
ATOM 633 C CA . GLU A 1 85 ? -20.134 7.698 10.386 1.00 97.75 85 GLU A CA 1
ATOM 634 C C . GLU A 1 85 ? -18.601 7.657 10.404 1.00 97.75 85 GLU A C 1
ATOM 636 O O . GLU A 1 85 ? -18.003 6.644 10.761 1.00 97.75 85 GLU A O 1
ATOM 641 N N . ILE A 1 86 ? -17.969 8.761 10.012 1.00 98.31 86 ILE A N 1
ATOM 642 C CA . ILE A 1 86 ? -16.506 8.892 9.953 1.00 98.31 86 ILE A CA 1
ATOM 643 C C . ILE A 1 86 ? -15.991 10.078 10.779 1.00 98.31 86 ILE A C 1
ATOM 645 O O . ILE A 1 86 ? -14.783 10.316 10.825 1.00 98.31 86 ILE A O 1
ATOM 649 N N . GLY A 1 87 ? -16.883 10.845 11.409 1.00 97.94 87 GLY A N 1
ATOM 650 C CA . GLY A 1 87 ? -16.555 12.064 12.132 1.00 97.94 87 GLY A CA 1
ATOM 651 C C . GLY A 1 87 ? -15.853 13.083 11.240 1.00 97.94 87 GLY A C 1
ATOM 652 O O . GLY A 1 87 ? -16.328 13.423 10.160 1.00 97.94 87 GLY A O 1
ATOM 653 N N . LYS A 1 88 ? -14.694 13.558 11.691 1.00 97.88 88 LYS A N 1
ATOM 654 C CA . LYS A 1 88 ? -13.830 14.511 10.978 1.00 97.88 88 LYS A CA 1
ATOM 655 C C . LYS A 1 88 ? -12.745 13.830 10.137 1.00 97.88 88 LYS A C 1
ATOM 657 O O . LYS A 1 88 ? -11.765 14.477 9.770 1.00 97.88 88 LYS A O 1
ATOM 662 N N . SER A 1 89 ? -12.848 12.520 9.910 1.00 98.19 89 SER A N 1
ATOM 663 C CA . SER A 1 89 ? -11.859 11.787 9.113 1.00 98.19 89 SER A CA 1
ATOM 664 C C . SER A 1 89 ? -11.824 12.289 7.670 1.00 98.19 89 SER A C 1
ATOM 666 O O . SER A 1 89 ? -12.792 12.858 7.170 1.00 98.19 89 SER A O 1
ATOM 668 N N . LEU A 1 90 ? -10.689 12.082 7.002 1.00 96.88 90 LEU A N 1
ATOM 669 C CA . LEU A 1 90 ? -10.471 12.578 5.647 1.00 96.88 90 LEU A CA 1
ATOM 670 C C . LEU A 1 90 ? -11.489 11.982 4.662 1.00 96.88 90 LEU A C 1
ATOM 672 O O . LEU A 1 90 ? -11.653 10.768 4.593 1.00 96.88 90 LEU A O 1
ATOM 676 N N . LEU A 1 91 ? -12.143 12.840 3.882 1.00 96.81 91 LEU A N 1
ATOM 677 C CA . LEU A 1 91 ? -13.183 12.459 2.932 1.00 96.81 91 LEU A CA 1
ATOM 678 C C . LEU A 1 91 ? -12.983 1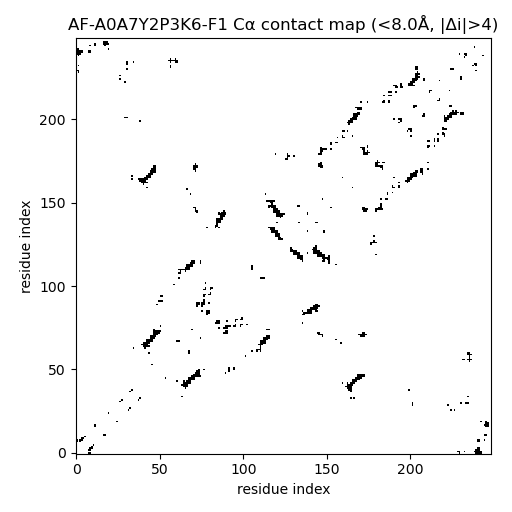3.189 1.602 1.00 96.81 91 LEU A C 1
ATOM 680 O O . LEU A 1 91 ? -12.802 14.404 1.588 1.00 96.81 91 LEU A O 1
ATOM 684 N N . GLU A 1 92 ? -13.044 12.450 0.495 1.00 95.25 92 GLU A N 1
ATOM 685 C CA . GLU A 1 92 ? -13.191 13.014 -0.853 1.00 95.25 92 GLU A CA 1
ATOM 686 C C . GLU A 1 92 ? -14.664 12.880 -1.268 1.00 95.25 92 GLU A C 1
ATOM 688 O O . GLU A 1 92 ? -15.071 11.868 -1.842 1.00 95.25 92 GLU A O 1
ATOM 693 N N . GLU A 1 93 ? -15.483 13.877 -0.913 1.00 94.06 93 GLU A N 1
ATOM 694 C CA . GLU A 1 93 ? -16.941 13.870 -1.131 1.00 94.06 93 GLU A CA 1
ATOM 695 C C . GLU A 1 93 ? -17.301 13.669 -2.606 1.00 94.06 93 GLU A C 1
ATOM 697 O O . GLU A 1 93 ? -18.188 12.887 -2.941 1.00 94.06 93 GLU A O 1
ATOM 702 N N . GLU A 1 94 ? -16.545 14.296 -3.506 1.00 93.75 94 GLU A N 1
ATOM 703 C CA . GLU A 1 94 ? -16.712 14.196 -4.954 1.00 93.75 94 GLU A CA 1
ATOM 704 C C . GLU A 1 94 ? -16.391 12.803 -5.523 1.00 93.75 94 GLU A C 1
ATOM 706 O O . GLU A 1 94 ? -16.575 12.561 -6.717 1.00 93.75 94 GLU A O 1
ATOM 711 N N . LYS A 1 95 ? -15.866 11.892 -4.693 1.00 92.62 95 LYS A N 1
ATOM 712 C CA . LYS A 1 95 ? -15.533 10.507 -5.053 1.00 92.62 95 LYS A CA 1
ATOM 713 C C . LYS A 1 95 ? -16.440 9.478 -4.384 1.00 92.62 95 LYS A C 1
ATOM 715 O O . LYS A 1 95 ? -16.193 8.290 -4.563 1.00 92.62 95 LYS A O 1
ATOM 720 N N . LEU A 1 96 ? -17.484 9.892 -3.661 1.00 94.19 96 LEU A N 1
ATOM 721 C CA . LEU A 1 96 ? -18.402 8.968 -2.986 1.00 94.19 96 LEU A CA 1
ATOM 722 C C . LEU A 1 96 ? -19.121 8.026 -3.953 1.00 94.19 96 LEU A C 1
ATOM 724 O O . LEU A 1 96 ? -19.107 6.817 -3.725 1.00 94.19 96 LEU A O 1
ATOM 728 N N . ASP A 1 97 ? -19.671 8.555 -5.048 1.00 92.94 97 ASP A N 1
ATOM 729 C CA . ASP A 1 97 ? -20.350 7.739 -6.064 1.00 92.94 97 ASP A CA 1
ATOM 730 C C . ASP A 1 97 ? -19.395 6.687 -6.638 1.00 92.94 97 ASP A C 1
ATOM 732 O O . ASP A 1 97 ? -19.702 5.498 -6.687 1.00 92.94 97 ASP A O 1
ATOM 736 N N . LEU A 1 98 ? -18.175 7.113 -6.967 1.00 90.00 98 LEU A N 1
ATOM 737 C CA . LEU A 1 98 ? -17.133 6.236 -7.487 1.00 90.00 98 LEU A CA 1
ATOM 738 C C . LEU A 1 98 ? -16.675 5.190 -6.462 1.00 90.00 98 LEU A C 1
ATOM 740 O O . LEU A 1 98 ? -16.433 4.041 -6.823 1.00 90.00 98 LEU A O 1
ATOM 744 N N . ALA A 1 99 ? -16.547 5.556 -5.186 1.00 92.75 99 ALA A N 1
ATOM 745 C CA . ALA A 1 99 ? -16.246 4.602 -4.125 1.00 92.75 99 ALA A CA 1
ATOM 746 C C . ALA A 1 99 ? -17.368 3.559 -3.989 1.00 92.75 99 ALA A C 1
ATOM 748 O O . ALA A 1 99 ? -17.073 2.376 -3.837 1.00 92.75 99 ALA A O 1
ATOM 749 N N . GLY A 1 100 ? -18.633 3.973 -4.120 1.00 92.62 100 GLY A N 1
ATOM 750 C CA . GLY A 1 100 ? -19.790 3.078 -4.187 1.00 92.62 100 GLY A CA 1
ATOM 751 C C . GLY A 1 100 ? -19.739 2.127 -5.386 1.00 92.62 100 GLY A C 1
ATOM 752 O O . GLY A 1 100 ? -19.907 0.919 -5.225 1.00 92.62 100 GLY A O 1
ATOM 753 N N . GLU A 1 101 ? -19.422 2.635 -6.579 1.00 91.75 101 GLU A N 1
ATOM 754 C CA . GLU A 1 101 ? -19.226 1.804 -7.775 1.00 91.75 101 GLU A CA 1
ATOM 755 C C . GLU A 1 101 ? -18.090 0.787 -7.597 1.00 91.75 101 GLU A C 1
ATOM 757 O O . GLU A 1 101 ? -18.222 -0.374 -7.992 1.00 91.75 101 GLU A O 1
ATOM 762 N N . LEU A 1 102 ? -16.970 1.201 -6.991 1.00 91.06 102 LEU A N 1
ATOM 763 C CA . LEU A 1 102 ? -15.848 0.310 -6.693 1.00 91.06 102 LEU A CA 1
ATOM 764 C C . LEU A 1 102 ? -16.249 -0.779 -5.698 1.00 91.06 102 LEU A C 1
ATOM 766 O O . LEU A 1 102 ? -15.896 -1.934 -5.919 1.00 91.06 102 LEU A O 1
ATOM 770 N N . LEU A 1 103 ? -17.006 -0.444 -4.649 1.00 91.75 103 LEU A N 1
ATOM 771 C CA . LEU A 1 103 ? -17.545 -1.430 -3.707 1.00 91.75 103 LEU A CA 1
ATOM 772 C C . LEU A 1 103 ? -18.427 -2.459 -4.422 1.00 91.75 103 LEU A C 1
ATOM 774 O O . LEU A 1 103 ? -18.229 -3.654 -4.228 1.00 91.75 103 LEU A O 1
ATOM 778 N N . GLY A 1 104 ? -19.312 -2.019 -5.322 1.00 90.88 104 GLY A N 1
ATOM 779 C CA . GLY A 1 104 ? -20.131 -2.930 -6.128 1.00 90.88 104 GLY A CA 1
ATOM 780 C C . GLY A 1 104 ? -19.299 -3.851 -7.031 1.00 90.88 104 GLY A C 1
ATOM 781 O O . GLY A 1 104 ? -19.581 -5.044 -7.140 1.00 90.88 104 GLY A O 1
ATOM 782 N N . LYS A 1 105 ? -18.223 -3.337 -7.643 1.00 88.81 105 LYS A N 1
ATOM 783 C CA . LYS A 1 105 ? -17.278 -4.165 -8.419 1.00 88.81 105 LYS A CA 1
ATOM 784 C C . LYS A 1 105 ? -16.521 -5.163 -7.540 1.00 88.81 105 LYS A C 1
ATOM 786 O O . LYS A 1 105 ? -16.281 -6.287 -7.971 1.00 88.81 105 LYS A O 1
ATOM 791 N N . LEU A 1 106 ? -16.150 -4.761 -6.326 1.00 84.75 106 LEU A N 1
ATOM 792 C CA . LEU A 1 106 ? -15.453 -5.604 -5.353 1.00 84.75 106 LEU A CA 1
ATOM 793 C C . LEU A 1 106 ? -16.339 -6.754 -4.859 1.00 84.75 106 LEU A C 1
ATOM 795 O O . LEU A 1 106 ? -15.843 -7.868 -4.743 1.00 84.75 106 LEU A O 1
ATOM 799 N N . GLU A 1 107 ? -17.638 -6.525 -4.651 1.00 83.50 107 GLU A N 1
ATOM 800 C CA . GLU A 1 107 ? -18.601 -7.584 -4.299 1.00 83.50 107 GLU A CA 1
ATOM 801 C C . GLU A 1 107 ? -18.744 -8.650 -5.396 1.00 83.50 107 GLU A C 1
ATOM 803 O O . GLU A 1 107 ? -18.945 -9.827 -5.099 1.00 83.50 107 GLU A O 1
ATOM 808 N N . GLY A 1 108 ? -18.615 -8.250 -6.665 1.00 82.44 108 GLY A N 1
ATOM 809 C CA . GLY A 1 108 ? -18.619 -9.162 -7.810 1.00 82.44 108 GLY A CA 1
ATOM 810 C C . GLY A 1 108 ? -17.258 -9.791 -8.136 1.00 82.44 108 GLY A C 1
ATOM 811 O O . GLY A 1 108 ? -17.193 -10.686 -8.982 1.00 82.44 108 GLY A O 1
ATOM 812 N N . SER A 1 109 ? -16.173 -9.330 -7.507 1.00 85.88 109 SER A N 1
ATOM 813 C CA . SER A 1 109 ? -14.818 -9.819 -7.767 1.00 85.88 109 SER A CA 1
ATOM 814 C C . SER A 1 109 ? -14.524 -11.113 -7.003 1.00 85.88 109 SER A C 1
ATOM 816 O O . SER A 1 109 ? -15.096 -11.408 -5.956 1.00 85.88 109 SER A O 1
ATOM 818 N N . LYS A 1 110 ? -13.574 -11.899 -7.521 1.00 85.56 110 LYS A N 1
ATOM 819 C CA . LYS A 1 110 ? -12.986 -13.030 -6.786 1.00 85.56 110 LYS A CA 1
ATOM 820 C C . LYS A 1 110 ? -12.014 -12.571 -5.698 1.00 85.56 110 LYS A C 1
ATOM 822 O O . LYS A 1 110 ? -11.683 -13.365 -4.820 1.00 85.56 110 LYS A O 1
ATOM 827 N N . ALA A 1 111 ? -11.536 -11.329 -5.781 1.00 91.69 111 ALA A N 1
ATOM 828 C CA . ALA A 1 111 ? -10.603 -10.769 -4.824 1.00 91.69 111 ALA A CA 1
ATOM 829 C C . ALA A 1 111 ? -11.291 -10.532 -3.478 1.00 91.69 111 ALA A C 1
ATOM 831 O O . ALA A 1 111 ? -12.335 -9.887 -3.384 1.00 91.69 111 ALA A O 1
ATOM 832 N N . LYS A 1 112 ? -10.658 -10.994 -2.406 1.00 94.69 112 LYS A N 1
ATOM 833 C CA . LYS A 1 112 ? -11.066 -10.670 -1.046 1.00 94.69 112 LYS A CA 1
ATOM 834 C C . LYS A 1 112 ? -10.743 -9.206 -0.758 1.00 94.69 112 LYS A C 1
ATOM 836 O O . LYS A 1 112 ? -9.575 -8.824 -0.694 1.00 94.69 112 LYS A O 1
ATOM 841 N N . PHE A 1 113 ? -11.769 -8.390 -0.549 1.00 95.44 113 PHE A N 1
ATOM 842 C CA . PHE A 1 113 ? -11.599 -6.989 -0.178 1.00 95.44 113 PHE A CA 1
ATOM 843 C C . PHE A 1 113 ? -11.579 -6.809 1.340 1.00 95.44 113 PHE A C 1
ATOM 845 O O . PHE A 1 113 ? -12.486 -7.267 2.036 1.00 95.44 113 PHE A O 1
ATOM 852 N N . LEU A 1 114 ? -10.549 -6.143 1.859 1.00 97.25 114 LEU A N 1
ATOM 853 C CA . LEU A 1 114 ? -10.361 -5.907 3.287 1.00 97.25 114 LEU A CA 1
ATOM 854 C C . LEU A 1 114 ? -10.199 -4.416 3.584 1.00 97.25 114 LEU A C 1
ATOM 856 O O . LEU A 1 114 ? -9.288 -3.759 3.081 1.00 97.25 114 LEU A O 1
ATOM 860 N N . LEU A 1 115 ? -11.060 -3.922 4.469 1.00 98.06 115 LEU A N 1
ATOM 861 C CA . LEU A 1 115 ? -10.975 -2.605 5.095 1.00 98.06 115 LEU A CA 1
ATOM 862 C C . LEU A 1 115 ? -10.668 -2.758 6.593 1.00 98.06 115 LEU A C 1
ATOM 864 O O . LEU A 1 115 ? -10.862 -3.847 7.145 1.00 98.06 115 LEU A O 1
ATOM 868 N N . PRO A 1 116 ? -10.208 -1.690 7.271 1.00 98.62 116 PRO A N 1
ATOM 869 C CA . PRO A 1 116 ? -10.043 -1.705 8.716 1.00 98.62 116 PRO A CA 1
ATOM 870 C C . PRO A 1 116 ? -11.364 -2.042 9.421 1.00 98.62 116 PRO A C 1
ATOM 872 O O . PRO A 1 116 ? -12.443 -1.656 8.975 1.00 98.62 116 PRO A O 1
ATOM 875 N N . VAL A 1 117 ? -11.277 -2.757 10.538 1.00 98.69 117 VAL A N 1
ATOM 876 C CA . VAL A 1 117 ? -12.413 -3.069 11.425 1.00 98.69 117 VAL A CA 1
ATOM 877 C C . VAL A 1 117 ? -12.408 -2.201 12.685 1.00 98.69 117 VAL A C 1
ATOM 879 O O . VAL A 1 117 ? -13.432 -2.017 13.338 1.00 98.69 117 VAL A O 1
ATOM 882 N N . ASP A 1 118 ? -11.259 -1.616 13.003 1.00 98.75 118 ASP A N 1
ATOM 883 C CA . ASP A 1 118 ? -11.044 -0.654 14.074 1.00 98.75 118 ASP A CA 1
ATOM 884 C C . ASP A 1 118 ? -9.998 0.388 13.647 1.00 98.75 118 ASP A C 1
ATOM 886 O O . ASP A 1 118 ? -9.129 0.131 12.810 1.00 98.75 118 ASP A O 1
ATOM 890 N N . VAL A 1 119 ? -10.088 1.590 14.207 1.00 98.81 119 VAL A N 1
ATOM 891 C CA . VAL A 1 119 ? -9.225 2.731 13.869 1.00 98.81 119 VAL A CA 1
ATOM 892 C C . VAL A 1 119 ? -8.771 3.451 15.130 1.00 98.81 119 VAL A C 1
ATOM 894 O O . VAL A 1 119 ? -9.494 3.515 16.125 1.00 98.81 119 VAL A O 1
ATOM 897 N N . VAL A 1 120 ? -7.562 4.006 15.086 1.00 98.75 120 VAL A N 1
ATOM 898 C CA . VAL A 1 120 ? -7.061 4.938 16.099 1.00 98.75 120 VAL A CA 1
ATOM 899 C C . VAL A 1 120 ? -7.558 6.330 15.742 1.00 98.75 120 VAL A C 1
ATOM 901 O O . VAL A 1 120 ? -7.289 6.818 14.643 1.00 98.75 120 VAL A O 1
ATOM 904 N N . VAL A 1 121 ? -8.275 6.967 16.665 1.00 98.69 121 VAL A N 1
ATOM 905 C CA . VAL A 1 121 ? -8.898 8.276 16.463 1.00 98.69 121 VAL A CA 1
ATOM 906 C C . VAL A 1 121 ? -8.373 9.317 17.447 1.00 98.69 121 VAL A C 1
ATOM 908 O O . VAL A 1 121 ? -7.977 8.986 18.566 1.00 98.69 121 VAL A O 1
ATOM 911 N N . ALA A 1 122 ? -8.405 10.582 17.034 1.00 98.50 122 ALA A N 1
ATOM 912 C CA . ALA A 1 122 ? -8.074 11.741 17.861 1.00 98.50 122 ALA A CA 1
ATOM 913 C C . ALA A 1 122 ? -8.975 12.939 17.519 1.00 98.50 122 ALA A C 1
ATOM 915 O O . ALA A 1 122 ? -9.600 12.968 16.460 1.00 98.50 122 ALA A O 1
ATOM 916 N N . GLU A 1 123 ? -9.067 13.932 18.405 1.00 97.94 123 GLU A N 1
ATOM 917 C CA . GLU A 1 123 ? -9.868 15.147 18.150 1.00 97.94 123 GLU A CA 1
ATOM 918 C C . GLU A 1 123 ? -9.149 16.154 17.247 1.00 97.94 123 GLU A C 1
ATOM 920 O O . GLU A 1 123 ? -9.797 16.874 16.482 1.00 97.94 123 GLU A O 1
ATOM 925 N N . GLU A 1 124 ? -7.817 16.180 17.316 1.00 97.69 124 GLU A N 1
ATOM 926 C CA . GLU A 1 124 ? -6.957 17.105 16.581 1.00 97.69 124 GLU A CA 1
ATOM 927 C C . GLU A 1 124 ? -5.915 16.344 15.757 1.00 97.69 124 GLU A C 1
ATOM 929 O O . GLU A 1 124 ? -5.381 15.323 16.195 1.00 97.69 124 GLU A O 1
ATOM 934 N N . PHE A 1 125 ? -5.560 16.888 14.589 1.00 97.25 125 PHE A N 1
ATOM 935 C CA . PHE A 1 125 ? -4.462 16.387 13.758 1.00 97.25 125 PHE A CA 1
ATOM 936 C C . PHE A 1 125 ? -3.108 16.778 14.374 1.00 97.25 125 PHE A C 1
ATOM 938 O O . PHE A 1 125 ? -2.421 17.693 13.922 1.00 97.25 125 PHE A O 1
ATOM 945 N N . SER A 1 126 ? -2.753 16.130 15.479 1.00 97.25 126 SER A N 1
ATOM 946 C CA . SER A 1 126 ? -1.559 16.432 16.262 1.00 97.25 126 SER A CA 1
ATOM 947 C C . SER A 1 126 ? -1.056 15.178 16.955 1.00 97.25 126 SER A C 1
ATOM 949 O O . SER A 1 126 ? -1.830 14.457 17.583 1.00 97.25 126 SER A O 1
ATOM 951 N N . ASN A 1 127 ? 0.261 14.960 16.928 1.00 96.69 127 ASN A N 1
ATOM 952 C CA . ASN A 1 127 ? 0.886 13.833 17.621 1.00 96.69 127 ASN A CA 1
ATOM 953 C C . ASN A 1 127 ? 0.596 13.838 19.134 1.00 96.69 127 ASN A C 1
ATOM 955 O O . ASN A 1 127 ? 0.665 12.790 19.760 1.00 96.69 127 ASN A O 1
ATOM 959 N N . ASN A 1 128 ? 0.264 14.990 19.724 1.00 96.06 128 ASN A N 1
ATOM 960 C CA . ASN A 1 128 ? 0.003 15.120 21.161 1.00 96.06 128 ASN A CA 1
ATOM 961 C C . ASN A 1 128 ? -1.485 15.002 21.529 1.00 96.06 128 ASN A C 1
ATOM 963 O O . ASN A 1 128 ? -1.816 15.065 22.712 1.00 96.06 128 ASN A O 1
ATOM 967 N N . SER A 1 129 ? -2.380 14.863 20.546 1.00 96.56 129 SER A N 1
ATOM 968 C CA . SER A 1 129 ? -3.809 14.706 20.817 1.00 96.56 129 SER A CA 1
ATOM 969 C C . SER A 1 129 ? -4.067 13.355 21.506 1.00 96.56 129 SER A C 1
ATOM 971 O O . SER A 1 129 ? -3.502 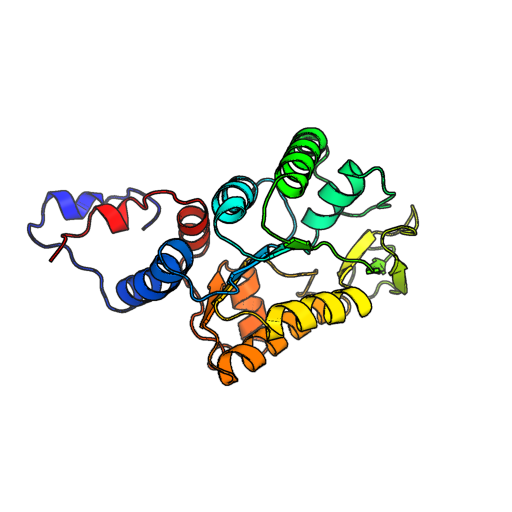12.346 21.070 1.00 96.56 129 SER A O 1
ATOM 973 N N . PRO A 1 130 ? -4.883 13.296 22.579 1.00 97.06 130 PRO A N 1
ATOM 974 C CA . PRO A 1 130 ? -5.268 12.033 23.198 1.00 97.06 130 PRO A CA 1
ATOM 975 C C . PRO A 1 130 ? -5.911 11.091 22.182 1.00 97.06 130 PRO A C 1
ATOM 977 O O . PRO A 1 130 ? -6.810 11.482 21.434 1.00 97.06 130 PRO A O 1
ATOM 980 N N . THR A 1 131 ? -5.454 9.842 22.177 1.00 97.88 131 THR A N 1
ATOM 981 C CA . THR A 1 131 ? -5.904 8.830 21.224 1.00 97.88 131 THR A CA 1
ATOM 982 C C . THR A 1 131 ? -6.778 7.788 21.901 1.00 97.88 131 THR A C 1
ATOM 984 O O . THR A 1 131 ? -6.610 7.463 23.077 1.00 97.88 131 THR A O 1
ATOM 987 N N . GLU A 1 132 ? -7.710 7.234 21.140 1.00 97.75 132 GLU A N 1
ATOM 988 C CA . GLU A 1 132 ? -8.423 6.015 21.506 1.00 97.75 132 GLU A CA 1
ATOM 989 C C . GLU A 1 132 ? -8.587 5.124 20.274 1.00 97.75 132 GLU A C 1
ATOM 991 O O . GLU A 1 132 ? -8.439 5.580 19.141 1.00 97.75 132 GLU A O 1
ATOM 996 N N . THR A 1 133 ? -8.869 3.841 20.482 1.00 98.62 133 THR A N 1
ATOM 997 C CA . THR A 1 133 ? -9.182 2.910 19.392 1.00 98.62 133 THR A CA 1
ATOM 998 C C . THR A 1 133 ? -10.659 2.569 19.443 1.00 98.62 133 THR A C 1
ATOM 1000 O O . THR A 1 133 ? -11.151 2.125 20.479 1.00 98.62 133 THR A O 1
ATOM 1003 N N . VAL A 1 134 ? -11.350 2.750 18.322 1.00 98.62 134 VAL A N 1
ATOM 1004 C CA . VAL A 1 134 ? -12.791 2.511 18.193 1.00 98.62 134 VAL A CA 1
ATOM 1005 C C . VAL A 1 134 ? -13.070 1.586 17.015 1.00 98.62 134 VAL A C 1
ATOM 1007 O O . VAL A 1 134 ? -12.289 1.528 16.066 1.00 98.62 134 VAL A O 1
ATOM 1010 N N . SER A 1 135 ? -14.194 0.868 17.065 1.00 98.56 135 SER A N 1
ATOM 1011 C CA . SER A 1 135 ? -14.723 0.185 15.877 1.00 98.56 135 SER A CA 1
ATOM 1012 C C . SER A 1 135 ? -15.027 1.212 14.785 1.00 98.56 135 SER A C 1
ATOM 1014 O O . SER A 1 135 ? -15.481 2.318 15.087 1.00 98.56 135 SER A O 1
ATOM 1016 N N . VAL A 1 136 ? -14.852 0.826 13.521 1.00 98.25 136 VAL A N 1
ATOM 1017 C CA . VAL A 1 136 ? -15.248 1.654 12.367 1.00 98.25 136 VAL A CA 1
ATOM 1018 C C . VAL A 1 136 ? -16.754 1.932 12.308 1.00 98.25 136 VAL A C 1
ATOM 1020 O O . VAL A 1 136 ? -17.174 2.838 11.600 1.00 98.25 136 VAL A O 1
ATOM 1023 N N . ASP A 1 137 ? -17.564 1.190 13.065 1.00 97.94 137 ASP A N 1
ATOM 1024 C CA . ASP A 1 137 ? -19.007 1.431 13.195 1.00 97.94 137 ASP A CA 1
ATOM 1025 C C . ASP A 1 137 ? -19.351 2.478 14.269 1.00 97.94 137 ASP A C 1
ATOM 1027 O O . ASP A 1 137 ? -20.501 2.888 14.380 1.00 97.94 137 ASP A O 1
ATOM 1031 N N . ASN A 1 138 ? -18.371 2.909 15.073 1.00 97.62 138 ASN A N 1
ATOM 1032 C CA . ASN A 1 138 ? -18.571 3.786 16.231 1.00 97.62 138 ASN A CA 1
ATOM 1033 C C . ASN A 1 138 ? -17.548 4.935 16.273 1.00 97.62 138 ASN A C 1
ATOM 1035 O O . ASN A 1 138 ? -17.061 5.291 17.348 1.00 97.62 138 ASN A O 1
ATOM 1039 N N . ILE A 1 139 ? -17.188 5.508 15.119 1.00 98.38 139 ILE A N 1
ATOM 1040 C CA . ILE A 1 139 ? -16.287 6.668 15.069 1.00 98.38 139 ILE A CA 1
ATOM 1041 C C . ILE A 1 139 ? -17.018 7.901 15.635 1.00 98.38 139 ILE A C 1
ATOM 1043 O O . ILE A 1 139 ? -18.056 8.286 15.093 1.00 98.38 139 ILE A O 1
ATOM 1047 N N . PRO A 1 140 ? -16.509 8.551 16.703 1.00 98.19 140 PRO A N 1
ATOM 1048 C CA . PRO A 1 140 ? -17.155 9.732 17.270 1.00 98.19 140 PRO A CA 1
ATOM 1049 C C . PRO A 1 140 ? -17.180 10.907 16.288 1.00 98.19 140 PRO A C 1
ATOM 1051 O O . PRO A 1 140 ? -16.179 11.204 15.635 1.00 98.19 140 PRO A O 1
ATOM 1054 N N . SER A 1 141 ? -18.293 11.644 16.245 1.00 97.75 141 SER A N 1
ATOM 1055 C CA . SER A 1 141 ? -18.496 12.750 15.295 1.00 97.75 141 SER A CA 1
ATOM 1056 C C . S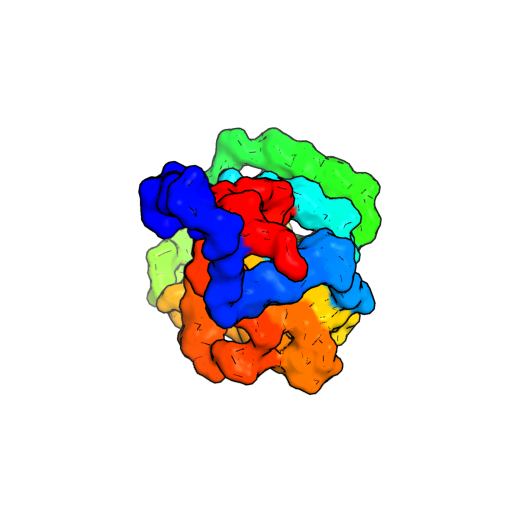ER A 1 141 ? -17.474 13.887 15.429 1.00 97.75 141 SER A C 1
ATOM 1058 O O . SER A 1 141 ? -17.198 14.602 14.467 1.00 97.75 141 SER A O 1
ATOM 1060 N N . ASN A 1 142 ? -16.882 14.061 16.615 1.00 97.81 142 ASN A N 1
ATOM 1061 C CA . ASN A 1 142 ? -15.887 15.094 16.891 1.00 97.81 142 ASN A CA 1
ATOM 1062 C C . ASN A 1 142 ? -14.432 14.653 16.641 1.00 97.81 142 ASN A C 1
ATOM 1064 O O . ASN A 1 142 ? -13.544 15.503 16.765 1.00 97.81 142 ASN A O 1
ATOM 1068 N N . LYS A 1 143 ? -14.188 13.383 16.286 1.00 98.50 143 LYS A N 1
ATOM 1069 C CA . LYS A 1 143 ? -12.851 12.791 16.106 1.00 98.50 143 LYS A CA 1
ATOM 1070 C C . LYS A 1 143 ? -12.575 12.398 14.658 1.00 98.50 143 LYS A C 1
ATOM 1072 O O . LYS A 1 143 ? -13.488 12.275 13.850 1.00 98.50 143 LYS A O 1
ATOM 1077 N N . MET A 1 144 ? -11.301 12.212 14.334 1.00 98.50 144 MET A N 1
ATOM 1078 C CA . MET A 1 144 ? -10.804 11.747 13.038 1.00 98.50 144 MET A CA 1
ATOM 1079 C C . MET A 1 144 ? -9.929 10.513 13.218 1.00 98.50 144 MET A C 1
ATOM 1081 O O . MET A 1 144 ? -9.167 10.437 14.181 1.00 98.50 144 MET A O 1
ATOM 1085 N N . GLY A 1 145 ? -10.025 9.559 12.296 1.00 98.50 145 GLY A N 1
ATOM 1086 C CA . GLY A 1 145 ? -9.154 8.393 12.256 1.00 98.50 145 GLY A CA 1
ATOM 1087 C C . GLY A 1 145 ? -7.814 8.706 11.595 1.00 98.50 145 GLY A C 1
ATOM 1088 O O . GLY A 1 145 ? -7.755 9.348 10.546 1.00 98.50 145 GLY A O 1
ATOM 1089 N N . LEU A 1 146 ? -6.733 8.266 12.237 1.00 98.56 146 LEU A N 1
ATOM 1090 C CA . LEU A 1 146 ? -5.358 8.628 11.883 1.00 98.56 146 LEU A CA 1
ATOM 1091 C C . LEU A 1 146 ? -4.427 7.417 11.739 1.00 98.56 146 LEU A C 1
ATOM 1093 O O . LEU A 1 146 ? -3.335 7.565 11.197 1.00 98.56 146 LEU A O 1
ATOM 1097 N N . ASP A 1 147 ? -4.846 6.229 12.177 1.00 98.75 147 ASP A N 1
ATOM 1098 C CA . ASP A 1 147 ? -4.146 4.957 11.956 1.00 98.75 147 ASP A CA 1
ATOM 1099 C C . ASP A 1 147 ? -5.134 3.785 12.069 1.00 98.75 147 ASP A C 1
ATOM 1101 O O . ASP A 1 147 ? -6.251 3.940 12.574 1.00 98.75 147 ASP A O 1
ATOM 1105 N N . ILE A 1 148 ? -4.726 2.599 11.625 1.00 98.88 148 ILE A N 1
ATOM 1106 C CA . ILE A 1 148 ? -5.505 1.370 11.813 1.00 98.88 148 ILE A CA 1
ATOM 1107 C C . ILE A 1 148 ? -5.358 0.840 13.244 1.00 98.88 148 ILE A C 1
ATOM 1109 O O . ILE A 1 148 ? -4.294 0.926 13.860 1.00 98.88 148 ILE A O 1
ATOM 1113 N N . GLY A 1 149 ? -6.440 0.282 13.783 1.00 98.69 149 GLY A N 1
ATOM 1114 C CA . GLY A 1 149 ? -6.458 -0.296 15.120 1.00 98.69 149 GLY A CA 1
ATOM 1115 C C . GLY A 1 149 ? -5.823 -1.688 15.190 1.00 98.69 149 GLY A C 1
ATOM 1116 O O . GLY A 1 149 ? -5.351 -2.261 14.204 1.00 98.69 149 GLY A O 1
ATOM 1117 N N . LYS A 1 150 ? -5.772 -2.241 16.403 1.00 98.38 150 LYS A N 1
ATOM 1118 C CA . LYS A 1 150 ? -5.081 -3.509 16.689 1.00 98.38 150 LYS A CA 1
ATOM 1119 C C . LYS A 1 150 ? -5.754 -4.713 16.025 1.00 98.38 150 LYS A C 1
ATOM 1121 O O . LYS A 1 150 ? -5.049 -5.635 15.616 1.00 98.38 150 LYS A O 1
ATOM 1126 N N . GLU A 1 151 ? -7.080 -4.710 15.909 1.00 98.69 151 GLU A N 1
ATOM 1127 C CA . GLU A 1 151 ? -7.815 -5.821 15.302 1.00 98.69 151 GLU A CA 1
ATOM 1128 C C . GLU A 1 151 ? -7.626 -5.812 13.781 1.00 98.69 151 GLU A C 1
ATOM 1130 O O . GLU A 1 151 ? -7.424 -6.862 13.174 1.00 98.69 151 GLU A O 1
ATOM 1135 N N . SER A 1 152 ? -7.558 -4.626 13.178 1.00 98.81 152 SER A N 1
ATOM 1136 C CA . SER A 1 152 ? -7.229 -4.425 11.764 1.00 98.81 152 SER A CA 1
ATOM 1137 C C . SER A 1 152 ? -5.800 -4.850 11.450 1.00 98.81 152 SER A C 1
ATOM 1139 O O . SER A 1 152 ? -5.575 -5.564 10.476 1.00 98.81 152 SER A O 1
ATOM 1141 N N . ILE A 1 153 ? -4.833 -4.485 12.301 1.00 98.81 153 ILE A N 1
ATOM 1142 C CA . ILE A 1 153 ? -3.441 -4.946 12.168 1.00 98.81 153 ILE A CA 1
ATOM 1143 C C . ILE A 1 153 ? -3.389 -6.474 12.169 1.00 98.81 153 ILE A C 1
ATOM 1145 O O . ILE A 1 153 ? -2.744 -7.064 11.304 1.00 98.81 153 ILE A O 1
ATOM 1149 N N . LYS A 1 154 ? -4.080 -7.120 13.114 1.00 98.75 154 LYS A N 1
ATOM 1150 C CA . LYS A 1 154 ? -4.134 -8.582 13.206 1.00 98.75 154 LYS A CA 1
ATOM 1151 C C . LYS A 1 154 ? -4.765 -9.201 11.957 1.00 98.75 154 LYS A C 1
ATOM 1153 O O . LYS A 1 154 ? -4.168 -10.088 11.357 1.00 98.75 154 LYS A O 1
ATOM 1158 N N . LEU A 1 155 ? -5.923 -8.692 11.537 1.00 98.69 155 LEU A N 1
ATOM 1159 C CA . LEU A 1 155 ? -6.634 -9.143 10.341 1.00 98.69 155 LEU A CA 1
ATOM 1160 C C . LEU A 1 155 ? -5.749 -9.067 9.091 1.00 98.69 155 LEU A C 1
ATOM 1162 O O . LEU A 1 155 ? -5.667 -10.027 8.326 1.00 98.69 155 LEU A O 1
ATOM 1166 N N . PHE A 1 156 ? -5.078 -7.933 8.889 1.00 98.69 156 PHE A N 1
ATOM 1167 C CA . PHE A 1 156 ? -4.201 -7.735 7.741 1.00 98.69 156 PHE A CA 1
ATOM 1168 C C . PHE A 1 156 ? -2.969 -8.630 7.835 1.00 98.69 156 PHE A C 1
ATOM 1170 O O . PHE A 1 156 ? -2.616 -9.276 6.853 1.00 98.69 156 PHE A O 1
ATOM 1177 N N . LYS A 1 157 ? -2.353 -8.752 9.016 1.00 98.56 157 LYS A N 1
ATOM 1178 C CA . LYS A 1 157 ? -1.210 -9.643 9.228 1.00 98.56 157 LYS A CA 1
ATOM 1179 C C . LYS A 1 157 ? -1.539 -11.096 8.880 1.00 98.56 157 LYS A C 1
ATOM 1181 O O . LYS A 1 157 ? -0.775 -11.729 8.153 1.00 98.56 157 LYS A O 1
ATOM 1186 N N . ASP A 1 158 ? -2.681 -11.603 9.334 1.00 98.25 158 ASP A N 1
ATOM 1187 C CA . ASP A 1 158 ? -3.115 -12.980 9.067 1.00 98.25 158 ASP A CA 1
ATOM 1188 C C . ASP A 1 158 ? -3.302 -13.260 7.568 1.00 98.25 158 ASP A C 1
ATOM 1190 O O . ASP A 1 158 ? -3.114 -14.389 7.109 1.00 98.25 158 ASP A O 1
ATOM 1194 N N . GLU A 1 159 ? -3.686 -12.248 6.794 1.00 98.19 159 GLU A N 1
ATOM 1195 C CA . GLU A 1 159 ? -3.834 -12.347 5.343 1.00 98.19 159 GLU A CA 1
ATOM 1196 C C . GLU A 1 159 ? -2.481 -12.264 4.618 1.00 98.19 159 GLU A C 1
ATOM 1198 O O . GLU A 1 159 ? -2.185 -13.064 3.726 1.00 98.19 159 GLU A O 1
ATOM 1203 N N . LEU A 1 160 ? -1.602 -11.361 5.060 1.00 98.56 160 LEU A N 1
ATOM 1204 C CA . LEU A 1 160 ? -0.258 -11.210 4.503 1.00 98.56 160 LEU A CA 1
ATOM 1205 C C . LEU A 1 160 ? 0.601 -12.457 4.724 1.00 98.56 160 LEU A C 1
ATOM 1207 O O . LEU A 1 160 ? 1.290 -12.883 3.800 1.00 98.56 160 LEU A O 1
ATOM 1211 N N . LEU A 1 161 ? 0.505 -13.101 5.891 1.00 98.12 161 LEU A N 1
ATOM 1212 C CA . LEU A 1 161 ? 1.239 -14.335 6.207 1.00 98.12 161 LEU A CA 1
ATOM 1213 C C . LEU A 1 161 ? 0.928 -15.502 5.253 1.00 98.12 161 LEU A C 1
ATOM 1215 O O . LEU A 1 161 ? 1.743 -16.413 5.103 1.00 98.12 161 LEU A O 1
ATOM 1219 N N . LYS A 1 162 ? -0.233 -15.481 4.592 1.00 97.44 162 LYS A N 1
ATOM 1220 C CA . LYS A 1 162 ? -0.645 -16.501 3.614 1.00 97.44 162 LYS A CA 1
ATOM 1221 C C . LYS A 1 162 ? -0.160 -16.191 2.198 1.00 97.44 162 LYS A C 1
ATOM 1223 O O . LYS A 1 162 ? -0.153 -17.084 1.351 1.00 97.44 162 LYS A O 1
ATOM 1228 N N . SER A 1 163 ? 0.230 -14.947 1.936 1.00 98.00 163 SER A N 1
ATOM 1229 C CA . SER A 1 163 ? 0.518 -14.441 0.596 1.00 98.00 163 SER A CA 1
ATOM 1230 C C . SER A 1 163 ? 1.917 -14.837 0.115 1.00 98.00 163 SER A C 1
ATOM 1232 O O . SER A 1 163 ? 2.864 -14.942 0.893 1.00 98.00 163 SER A O 1
ATOM 1234 N N . LYS A 1 164 ? 2.055 -15.073 -1.192 1.00 98.06 164 LYS A N 1
ATOM 1235 C CA . LYS A 1 164 ? 3.324 -15.404 -1.866 1.00 98.06 164 LYS A CA 1
ATOM 1236 C C . LYS A 1 164 ? 3.873 -14.249 -2.693 1.00 98.06 164 LYS A C 1
ATOM 1238 O O . LYS A 1 164 ? 5.085 -14.175 -2.892 1.00 98.06 164 LYS A O 1
ATOM 1243 N N . THR A 1 165 ? 3.014 -13.332 -3.115 1.00 98.00 165 THR A N 1
ATOM 1244 C CA . THR A 1 165 ? 3.404 -12.040 -3.678 1.00 98.00 165 THR A CA 1
ATOM 1245 C C . THR A 1 165 ? 2.619 -10.954 -2.964 1.00 98.00 165 THR A C 1
ATOM 1247 O O . THR A 1 165 ? 1.421 -11.105 -2.728 1.00 98.00 165 THR A O 1
ATOM 1250 N N . ILE A 1 166 ? 3.295 -9.875 -2.580 1.00 98.19 166 ILE A N 1
ATOM 1251 C CA . ILE A 1 166 ? 2.675 -8.727 -1.932 1.00 98.19 166 ILE A CA 1
ATOM 1252 C C . ILE A 1 166 ? 3.197 -7.444 -2.568 1.00 98.19 166 ILE A C 1
ATOM 1254 O O . ILE A 1 166 ? 4.409 -7.247 -2.658 1.00 98.19 166 ILE A O 1
ATOM 1258 N N . VAL A 1 167 ? 2.287 -6.557 -2.965 1.00 96.44 167 VAL A N 1
ATOM 1259 C CA . VAL A 1 167 ? 2.614 -5.176 -3.345 1.00 96.44 167 VAL A CA 1
ATOM 1260 C C . VAL A 1 167 ? 2.041 -4.233 -2.296 1.00 96.44 167 VAL A C 1
ATOM 1262 O O . VAL A 1 167 ? 0.857 -4.319 -1.984 1.00 96.44 167 VAL A O 1
ATOM 1265 N N . TRP A 1 168 ? 2.854 -3.317 -1.772 1.00 96.94 168 TRP A N 1
ATOM 1266 C CA . TRP A 1 168 ? 2.407 -2.298 -0.823 1.00 96.94 168 TRP A CA 1
ATOM 1267 C C . TRP A 1 168 ? 2.640 -0.890 -1.357 1.00 96.94 168 TRP A C 1
ATOM 1269 O O . TRP A 1 168 ? 3.764 -0.545 -1.713 1.00 96.94 168 TRP A O 1
ATOM 1279 N N . ASN A 1 169 ? 1.584 -0.073 -1.395 1.00 94.69 169 ASN A N 1
ATOM 1280 C CA . ASN A 1 169 ? 1.641 1.313 -1.830 1.00 94.69 169 ASN A CA 1
ATOM 1281 C C . ASN A 1 169 ? 0.751 2.230 -0.973 1.00 94.69 169 ASN A C 1
ATOM 1283 O O . ASN A 1 169 ? -0.469 2.227 -1.092 1.00 94.69 169 ASN A O 1
ATOM 1287 N N . GLY A 1 170 ? 1.378 3.064 -0.151 1.00 93.81 170 GLY A N 1
ATOM 1288 C CA . GLY A 1 170 ? 0.736 4.019 0.749 1.00 93.81 170 GLY A CA 1
ATOM 1289 C C . GLY A 1 170 ? 0.626 3.516 2.200 1.00 93.81 170 GLY A C 1
ATOM 1290 O O . GLY A 1 170 ? 0.275 2.357 2.426 1.00 93.81 170 GLY A O 1
ATOM 1291 N N . PRO A 1 171 ? 0.921 4.361 3.204 1.00 96.69 171 PRO A N 1
ATOM 1292 C CA . PRO A 1 171 ? 0.896 3.984 4.617 1.00 96.69 171 PRO A CA 1
ATOM 1293 C C . PRO A 1 171 ? -0.529 3.738 5.136 1.00 96.69 171 PRO A C 1
ATOM 1295 O O . PRO A 1 171 ? -1.514 4.171 4.536 1.00 96.69 171 PRO A O 1
ATOM 1298 N N . MET A 1 172 ? -0.633 3.065 6.284 1.00 98.19 172 MET A N 1
ATOM 1299 C CA . MET A 1 172 ? -1.918 2.753 6.929 1.00 98.19 172 MET A CA 1
ATOM 1300 C C . MET A 1 172 ? -2.444 3.873 7.832 1.00 98.19 172 MET A C 1
ATOM 1302 O O . MET A 1 172 ? -3.616 3.859 8.200 1.00 98.19 172 MET A O 1
ATOM 1306 N N . GLY A 1 173 ? -1.586 4.836 8.160 1.00 97.69 173 GLY A N 1
ATOM 1307 C CA . GLY A 1 173 ? -1.862 5.954 9.051 1.00 97.69 173 GLY A CA 1
ATOM 1308 C C . GLY A 1 173 ? -0.855 7.084 8.854 1.00 97.69 173 GLY A C 1
ATOM 1309 O O . GLY A 1 173 ? 0.006 7.011 7.972 1.00 97.69 173 GLY A O 1
ATOM 1310 N N . VAL A 1 174 ? -0.953 8.118 9.687 1.00 97.62 174 VAL A N 1
ATOM 1311 C CA . VAL A 1 174 ? -0.070 9.299 9.686 1.00 97.62 174 VAL A CA 1
ATOM 1312 C C . VAL A 1 174 ? 1.265 8.952 10.355 1.00 97.62 174 VAL A C 1
ATOM 1314 O O . VAL A 1 174 ? 1.569 9.378 11.469 1.00 97.62 174 VAL A O 1
ATOM 1317 N N . PHE A 1 175 ? 2.057 8.108 9.693 1.00 97.00 175 PHE A N 1
ATOM 1318 C CA . PHE A 1 175 ? 3.242 7.465 10.269 1.00 97.00 175 PHE A CA 1
ATOM 1319 C C . PHE A 1 175 ? 4.398 8.416 10.615 1.00 97.00 175 PHE A C 1
ATOM 1321 O O . PHE A 1 175 ? 5.352 8.033 11.306 1.00 97.00 175 PHE A O 1
ATOM 1328 N N . GLU A 1 176 ? 4.327 9.657 10.149 1.00 96.06 176 GLU A N 1
ATOM 1329 C CA . GLU A 1 176 ? 5.191 10.761 10.544 1.00 96.06 176 GLU A CA 1
ATOM 1330 C C . GLU A 1 176 ? 5.025 11.080 12.037 1.00 96.06 176 GLU A C 1
ATOM 1332 O O . GLU A 1 176 ? 5.997 11.442 12.702 1.00 96.06 176 GLU A O 1
ATOM 1337 N N . MET A 1 177 ? 3.824 10.864 12.581 1.00 97.31 177 MET A N 1
ATOM 1338 C CA . MET A 1 177 ? 3.483 11.032 13.990 1.00 97.31 177 MET A CA 1
ATOM 1339 C C . MET A 1 177 ? 3.558 9.684 14.713 1.00 97.31 177 MET A C 1
ATOM 1341 O O . MET A 1 177 ? 2.856 8.737 14.372 1.00 97.31 177 MET A O 1
ATOM 1345 N N . ASN A 1 178 ? 4.395 9.584 15.746 1.00 95.94 178 ASN A N 1
ATOM 1346 C CA . ASN A 1 178 ? 4.634 8.323 16.458 1.00 95.94 178 ASN A CA 1
ATOM 1347 C C . ASN A 1 178 ? 3.353 7.698 17.037 1.00 95.94 178 ASN A C 1
ATOM 1349 O O . ASN A 1 178 ? 3.229 6.474 17.034 1.00 95.94 178 ASN A O 1
ATOM 1353 N N . ASN A 1 179 ? 2.390 8.517 17.472 1.00 96.75 179 ASN A N 1
ATOM 1354 C CA . ASN A 1 179 ? 1.109 8.037 18.001 1.00 96.75 179 ASN A CA 1
ATOM 1355 C C . ASN A 1 179 ? 0.171 7.448 16.929 1.00 96.75 179 ASN A C 1
ATOM 1357 O O . ASN A 1 179 ? -0.790 6.768 17.280 1.00 96.75 1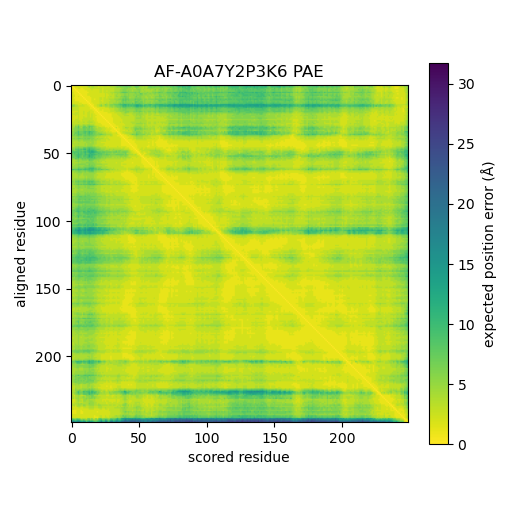79 ASN A O 1
ATOM 1361 N N . PHE A 1 180 ? 0.473 7.654 15.643 1.00 98.12 180 PHE A N 1
ATOM 1362 C CA . PHE A 1 180 ? -0.315 7.195 14.492 1.00 98.12 180 PHE A CA 1
ATOM 1363 C C . PHE A 1 180 ? 0.528 6.392 13.484 1.00 98.12 180 PHE A C 1
ATOM 1365 O O . PHE A 1 180 ? 0.177 6.253 12.313 1.00 98.12 180 PHE A O 1
ATOM 1372 N N . ALA A 1 181 ? 1.680 5.881 13.930 1.00 97.81 181 ALA A N 1
ATOM 1373 C CA . ALA A 1 181 ? 2.602 5.116 13.094 1.00 97.81 181 ALA A CA 1
ATOM 1374 C C . ALA A 1 181 ? 2.466 3.602 13.254 1.00 97.81 181 ALA A C 1
ATOM 1376 O O . ALA A 1 181 ? 3.006 2.855 12.437 1.00 97.81 181 ALA A O 1
ATOM 1377 N N . LYS A 1 182 ? 1.790 3.131 14.303 1.00 98.31 182 LYS A N 1
ATOM 1378 C CA . LYS A 1 182 ? 1.822 1.726 14.712 1.00 98.31 182 LYS A CA 1
ATOM 1379 C C . LYS A 1 182 ? 1.337 0.799 13.602 1.00 98.31 182 LYS A C 1
ATOM 1381 O O . LYS A 1 182 ? 2.038 -0.157 13.290 1.00 98.31 182 LYS A O 1
ATOM 1386 N N . GLY A 1 183 ? 0.203 1.092 12.976 1.00 98.56 183 GLY A N 1
ATOM 1387 C CA . GLY A 1 183 ? -0.344 0.290 11.888 1.00 98.56 183 GLY A CA 1
ATOM 1388 C C . GLY A 1 183 ? 0.620 0.175 10.716 1.00 98.56 183 GLY A C 1
ATOM 1389 O O . GLY A 1 183 ? 0.948 -0.926 10.279 1.00 98.56 183 GLY A O 1
ATOM 1390 N N . THR A 1 184 ? 1.162 1.305 10.267 1.00 98.62 184 THR A N 1
ATOM 1391 C CA . THR A 1 184 ? 2.153 1.344 9.180 1.00 98.62 184 THR A CA 1
ATOM 1392 C C . THR A 1 184 ? 3.412 0.536 9.518 1.00 98.62 184 THR A C 1
ATOM 1394 O O . THR A 1 184 ? 3.886 -0.243 8.690 1.00 98.62 184 THR A O 1
ATOM 1397 N N . MET A 1 185 ? 3.943 0.678 10.737 1.00 98.38 185 MET A N 1
ATOM 1398 C CA . MET A 1 185 ? 5.147 -0.041 11.170 1.00 98.38 185 MET A CA 1
ATOM 1399 C C . MET A 1 185 ? 4.898 -1.549 11.334 1.00 98.38 185 MET A C 1
ATOM 1401 O O . MET A 1 185 ? 5.770 -2.351 11.011 1.00 98.38 185 MET A O 1
ATOM 1405 N N . GLU A 1 186 ? 3.723 -1.966 11.810 1.00 98.62 186 GLU A N 1
ATOM 1406 C CA . GLU A 1 186 ? 3.383 -3.390 11.931 1.00 98.62 186 GLU A CA 1
ATOM 1407 C C . GLU A 1 186 ? 3.199 -4.061 10.563 1.00 98.62 186 GLU A C 1
ATOM 1409 O O . GLU A 1 186 ? 3.634 -5.200 10.376 1.00 98.62 186 GLU A O 1
ATOM 1414 N N . ILE A 1 187 ? 2.650 -3.347 9.573 1.00 98.62 187 ILE A N 1
ATOM 1415 C CA . ILE A 1 187 ? 2.630 -3.828 8.186 1.00 98.62 187 ILE A CA 1
ATOM 1416 C C . ILE A 1 187 ? 4.054 -3.961 7.650 1.00 98.62 187 ILE A C 1
ATOM 1418 O O . ILE A 1 187 ? 4.409 -5.032 7.167 1.00 98.62 187 ILE A O 1
ATOM 1422 N N . ALA A 1 188 ? 4.905 -2.944 7.815 1.00 98.50 188 ALA A N 1
ATOM 1423 C CA . ALA A 1 188 ? 6.309 -3.001 7.399 1.00 98.50 188 ALA A CA 1
ATOM 1424 C C . ALA A 1 188 ? 7.052 -4.218 7.993 1.00 98.50 188 ALA A C 1
ATOM 1426 O O . ALA A 1 188 ? 7.699 -4.969 7.260 1.00 98.50 188 ALA A O 1
ATOM 1427 N N . LYS A 1 189 ? 6.901 -4.468 9.301 1.00 98.62 189 LYS A N 1
ATOM 1428 C CA . LYS A 1 189 ? 7.472 -5.647 9.981 1.00 98.62 189 LYS A CA 1
ATOM 1429 C C . LYS A 1 189 ? 6.914 -6.960 9.439 1.00 98.62 189 LYS A C 1
ATOM 1431 O O . LYS A 1 189 ? 7.671 -7.900 9.222 1.00 98.62 189 LYS A O 1
ATOM 1436 N N . THR A 1 190 ? 5.607 -7.021 9.194 1.00 98.69 190 THR A N 1
ATOM 1437 C CA . THR A 1 190 ? 4.964 -8.214 8.629 1.00 98.69 190 THR A CA 1
ATOM 1438 C C . THR A 1 190 ? 5.493 -8.512 7.227 1.00 98.69 190 THR A C 1
ATOM 1440 O O . THR A 1 190 ? 5.736 -9.670 6.904 1.00 98.69 190 THR A O 1
ATOM 1443 N N . LEU A 1 191 ? 5.740 -7.486 6.406 1.00 98.56 191 LEU A N 1
ATOM 1444 C CA . LEU A 1 191 ? 6.339 -7.656 5.079 1.00 98.56 191 LEU A CA 1
ATOM 1445 C C . LEU A 1 191 ? 7.770 -8.205 5.156 1.00 98.56 191 LEU A C 1
ATOM 1447 O O . LEU A 1 191 ? 8.131 -9.078 4.369 1.00 98.56 191 LEU A O 1
ATOM 1451 N N . ALA A 1 192 ? 8.574 -7.756 6.119 1.00 98.50 192 ALA A N 1
ATOM 1452 C CA . ALA A 1 192 ? 9.890 -8.347 6.365 1.00 98.50 192 ALA A CA 1
ATOM 1453 C C . ALA A 1 192 ? 9.783 -9.831 6.776 1.00 98.50 192 ALA A C 1
ATOM 1455 O O . ALA A 1 192 ? 10.482 -10.686 6.230 1.00 98.50 192 ALA A O 1
ATOM 1456 N N . GLU A 1 193 ? 8.847 -10.156 7.673 1.00 98.44 193 GLU A N 1
ATOM 1457 C CA . GLU A 1 193 ? 8.592 -11.525 8.140 1.00 98.44 193 GLU A CA 1
ATOM 1458 C C . GLU A 1 193 ? 8.213 -12.464 6.981 1.00 98.44 193 GLU A C 1
ATOM 1460 O O . GLU A 1 193 ? 8.857 -13.492 6.769 1.00 98.44 193 GLU A O 1
ATOM 1465 N N . VAL A 1 194 ? 7.224 -12.102 6.164 1.00 98.31 194 VAL A N 1
ATOM 1466 C CA . VAL A 1 194 ? 6.788 -12.944 5.032 1.00 98.31 194 VAL A CA 1
ATOM 1467 C C . VAL A 1 194 ? 7.849 -13.068 3.943 1.00 98.31 194 VAL A C 1
ATOM 1469 O O . VAL A 1 194 ? 7.953 -14.121 3.314 1.00 98.31 194 VAL A O 1
ATOM 1472 N N . THR A 1 195 ? 8.679 -12.039 3.755 1.00 98.38 195 THR A N 1
ATOM 1473 C CA . THR A 1 195 ? 9.825 -12.111 2.838 1.00 98.38 195 THR A CA 1
ATOM 1474 C C . THR A 1 195 ? 10.837 -13.144 3.311 1.00 98.38 195 THR A C 1
ATOM 1476 O O . THR A 1 195 ? 11.296 -13.962 2.517 1.00 98.38 195 THR A O 1
ATOM 1479 N N . SER A 1 196 ? 11.139 -13.167 4.614 1.00 97.88 196 SER A N 1
ATOM 1480 C CA . SER A 1 196 ? 12.025 -14.183 5.196 1.00 97.88 196 SER A CA 1
ATOM 1481 C C . SER A 1 196 ? 11.474 -15.609 5.036 1.00 97.88 196 SER A C 1
ATOM 1483 O O . SER A 1 196 ? 12.244 -16.554 4.887 1.00 97.88 196 SER A O 1
ATOM 1485 N N . ASN A 1 197 ? 10.145 -15.748 4.940 1.00 97.50 197 ASN A N 1
ATOM 1486 C CA . ASN A 1 197 ? 9.446 -17.005 4.652 1.00 97.50 197 ASN A CA 1
ATOM 1487 C C . ASN A 1 197 ? 9.337 -17.327 3.144 1.00 97.50 197 ASN A C 1
ATOM 1489 O O . ASN A 1 197 ? 8.656 -18.281 2.758 1.00 97.50 197 ASN A O 1
ATOM 1493 N N . GLY A 1 198 ? 9.993 -16.548 2.278 1.00 96.94 198 GLY A N 1
ATOM 1494 C CA . GLY A 1 198 ? 10.101 -16.800 0.840 1.00 96.94 198 GLY A CA 1
ATOM 1495 C C . GLY A 1 198 ? 9.026 -16.146 -0.032 1.00 96.94 198 GLY A C 1
ATOM 1496 O O . GLY A 1 198 ? 8.952 -16.459 -1.223 1.00 96.94 198 GLY A O 1
ATOM 1497 N N . ALA A 1 199 ? 8.189 -15.260 0.519 1.00 97.81 199 ALA A N 1
ATOM 1498 C CA . ALA A 1 199 ? 7.282 -14.443 -0.285 1.00 97.81 199 ALA A CA 1
ATOM 1499 C C . ALA A 1 199 ? 8.039 -13.307 -0.995 1.00 97.81 199 ALA A C 1
ATOM 1501 O O . ALA A 1 199 ? 9.035 -12.787 -0.495 1.00 97.81 199 ALA A O 1
ATOM 1502 N N . THR A 1 200 ? 7.539 -12.887 -2.153 1.00 97.75 200 THR A N 1
ATOM 1503 C CA . THR A 1 200 ? 8.025 -11.687 -2.841 1.00 97.75 200 THR A CA 1
ATOM 1504 C C . THR A 1 200 ? 7.277 -10.465 -2.320 1.00 97.75 200 THR A C 1
ATOM 1506 O O . THR A 1 200 ? 6.056 -10.404 -2.444 1.00 97.75 200 THR A O 1
ATOM 1509 N N . THR A 1 201 ? 7.991 -9.478 -1.779 1.00 97.75 201 THR A N 1
ATOM 1510 C CA . THR A 1 201 ? 7.414 -8.207 -1.315 1.00 97.75 201 THR A CA 1
ATOM 1511 C C . THR A 1 201 ? 7.965 -7.028 -2.106 1.00 97.75 201 THR A C 1
ATOM 1513 O O . THR A 1 201 ? 9.176 -6.816 -2.197 1.00 97.75 201 THR A O 1
ATOM 1516 N N . VAL A 1 202 ? 7.060 -6.247 -2.688 1.00 96.06 202 VAL A N 1
ATOM 1517 C CA . VAL A 1 202 ? 7.387 -5.068 -3.488 1.00 96.06 202 VAL A CA 1
ATOM 1518 C C . VAL A 1 202 ? 6.780 -3.837 -2.834 1.00 96.06 202 VAL A C 1
ATOM 1520 O O . VAL A 1 202 ? 5.566 -3.730 -2.670 1.00 96.06 202 VAL A O 1
ATOM 1523 N N . ILE A 1 203 ? 7.639 -2.897 -2.464 1.00 95.56 203 ILE A N 1
ATOM 1524 C CA . ILE A 1 203 ? 7.257 -1.644 -1.819 1.00 95.56 203 ILE A CA 1
ATOM 1525 C C . ILE A 1 203 ? 7.256 -0.555 -2.885 1.00 95.56 203 ILE A C 1
ATOM 1527 O O . ILE A 1 203 ? 8.293 -0.274 -3.481 1.00 95.56 203 ILE A O 1
ATOM 1531 N N . GLY A 1 204 ? 6.099 0.042 -3.145 1.00 90.88 204 GLY A N 1
ATOM 1532 C CA . GLY A 1 204 ? 5.920 1.108 -4.124 1.00 90.88 204 GLY A CA 1
ATOM 1533 C C . GLY A 1 204 ? 5.495 2.424 -3.478 1.00 90.88 204 GLY A C 1
ATOM 1534 O O . GLY A 1 204 ? 4.815 2.444 -2.456 1.00 90.88 204 GLY A O 1
ATOM 1535 N N . GLY A 1 205 ? 5.833 3.536 -4.129 1.00 85.69 205 GLY A N 1
ATOM 1536 C CA . GLY A 1 205 ? 5.502 4.880 -3.648 1.00 85.69 205 GLY A CA 1
ATOM 1537 C C . GLY A 1 205 ? 6.474 5.417 -2.592 1.00 85.69 205 GLY A C 1
ATOM 1538 O O . GLY A 1 205 ? 7.075 4.668 -1.823 1.00 85.69 205 GLY A O 1
ATOM 1539 N N . GLY A 1 206 ? 6.631 6.744 -2.572 1.00 88.50 206 GLY A N 1
ATOM 1540 C CA . GLY A 1 206 ? 7.598 7.426 -1.704 1.00 88.50 206 GLY A CA 1
ATOM 1541 C C . GLY A 1 206 ? 7.331 7.206 -0.215 1.00 88.50 206 GLY A C 1
ATOM 1542 O O . GLY A 1 206 ? 8.255 6.879 0.522 1.00 88.50 206 GLY A O 1
ATOM 1543 N N . ASP A 1 207 ? 6.070 7.296 0.212 1.00 91.62 207 ASP A N 1
ATOM 1544 C CA . ASP A 1 207 ? 5.712 7.208 1.634 1.00 91.62 207 ASP A CA 1
ATOM 1545 C C . ASP A 1 207 ? 5.899 5.795 2.203 1.00 91.62 207 ASP A C 1
ATOM 1547 O O . ASP A 1 207 ? 6.429 5.633 3.300 1.00 91.62 207 ASP A O 1
ATOM 1551 N N . SER A 1 208 ? 5.546 4.745 1.450 1.00 93.25 208 SER A N 1
ATOM 1552 C CA . SER A 1 208 ? 5.812 3.361 1.875 1.00 93.25 208 SER A CA 1
ATOM 1553 C C . SER A 1 208 ? 7.306 3.046 1.893 1.00 93.25 208 SER A C 1
ATOM 1555 O O . SER A 1 208 ? 7.775 2.382 2.816 1.00 93.25 208 SER A O 1
ATOM 1557 N N . ALA A 1 209 ? 8.074 3.552 0.921 1.00 93.62 209 ALA A N 1
ATOM 1558 C CA . ALA A 1 209 ? 9.530 3.438 0.942 1.00 93.62 209 ALA A CA 1
ATOM 1559 C C . ALA A 1 209 ? 10.132 4.156 2.167 1.00 93.62 209 ALA A C 1
ATOM 1561 O O . ALA A 1 209 ? 10.986 3.593 2.854 1.00 93.62 209 ALA A O 1
ATOM 1562 N N . ALA A 1 210 ? 9.636 5.351 2.500 1.00 94.50 210 ALA A N 1
ATOM 1563 C CA . ALA A 1 210 ? 10.036 6.092 3.693 1.00 94.50 210 ALA A CA 1
ATOM 1564 C C . ALA A 1 210 ? 9.654 5.358 4.990 1.00 94.50 210 ALA A C 1
ATOM 1566 O O . ALA A 1 210 ? 10.445 5.332 5.930 1.00 94.50 210 ALA A O 1
ATOM 1567 N N . ALA A 1 211 ? 8.489 4.707 5.043 1.00 95.62 211 ALA A N 1
ATOM 1568 C CA . ALA A 1 211 ? 8.070 3.902 6.189 1.00 95.62 211 ALA A CA 1
ATOM 1569 C C . ALA A 1 211 ? 8.960 2.664 6.402 1.00 95.62 211 ALA A C 1
ATOM 1571 O O . ALA A 1 211 ? 9.350 2.372 7.537 1.00 95.62 211 ALA A O 1
ATOM 1572 N N . ILE A 1 212 ? 9.331 1.964 5.322 1.00 96.62 212 ILE A N 1
ATOM 1573 C CA . ILE A 1 212 ? 10.301 0.859 5.373 1.00 96.62 212 ILE A CA 1
ATOM 1574 C C . ILE A 1 212 ? 11.661 1.361 5.855 1.00 96.62 212 ILE A C 1
ATOM 1576 O O . ILE A 1 212 ? 12.278 0.713 6.702 1.00 96.62 212 ILE A O 1
ATOM 1580 N N . SER A 1 213 ? 12.087 2.536 5.384 1.00 95.25 213 SER A N 1
ATOM 1581 C CA . SER A 1 213 ? 13.362 3.117 5.794 1.00 95.25 213 SER A CA 1
ATOM 1582 C C . SER A 1 213 ? 13.384 3.558 7.253 1.00 95.25 213 SER A C 1
ATOM 1584 O O . SER A 1 213 ? 14.290 3.201 8.003 1.00 95.25 213 SER A O 1
ATOM 1586 N N . LYS A 1 214 ? 12.316 4.214 7.719 1.00 94.00 214 LYS A N 1
ATOM 1587 C CA . LYS A 1 214 ? 12.119 4.549 9.138 1.00 94.00 214 LYS A CA 1
ATOM 1588 C C . LYS A 1 214 ? 12.135 3.302 10.034 1.00 94.00 214 LYS A C 1
ATOM 1590 O O . LYS A 1 214 ? 12.527 3.395 11.194 1.00 94.00 214 LYS A O 1
ATOM 1595 N N . SER A 1 215 ? 11.734 2.148 9.499 1.00 93.56 215 SER A N 1
ATOM 1596 C CA . SER A 1 215 ? 11.748 0.863 10.207 1.00 93.56 215 SER A CA 1
ATOM 1597 C C . SER A 1 215 ? 13.102 0.137 10.163 1.00 93.56 215 SER A C 1
ATOM 1599 O O . SER A 1 215 ? 13.272 -0.845 10.883 1.00 93.56 215 SER A O 1
ATOM 1601 N N . GLY A 1 216 ? 14.053 0.569 9.324 1.00 96.44 216 GLY A N 1
ATOM 1602 C CA . GLY A 1 216 ? 15.324 -0.131 9.096 1.00 96.44 216 GLY A CA 1
ATOM 1603 C C . GLY A 1 216 ? 15.168 -1.497 8.410 1.00 96.44 216 GLY A C 1
ATOM 1604 O O . GLY A 1 216 ? 15.953 -2.417 8.657 1.00 96.44 216 GLY A O 1
ATOM 1605 N N . LEU A 1 217 ? 14.111 -1.666 7.605 1.00 97.06 217 LEU A N 1
ATOM 1606 C CA . LEU A 1 217 ? 13.724 -2.944 6.993 1.00 97.06 217 LEU A CA 1
ATOM 1607 C C . LEU A 1 217 ? 14.037 -3.023 5.490 1.00 97.06 217 LEU A C 1
ATOM 1609 O O . LEU A 1 217 ? 13.645 -3.990 4.842 1.00 97.06 217 LEU A O 1
ATOM 1613 N N . GLU A 1 218 ? 14.764 -2.061 4.916 1.00 95.12 218 GLU A N 1
ATOM 1614 C CA . GLU A 1 218 ? 15.024 -1.972 3.468 1.00 95.12 218 GLU A CA 1
ATOM 1615 C C . GLU A 1 218 ? 15.667 -3.241 2.901 1.00 95.12 218 GLU A C 1
ATOM 1617 O O . GLU A 1 218 ? 15.391 -3.636 1.773 1.00 95.12 218 GLU A O 1
ATOM 1622 N N . LYS A 1 219 ? 16.529 -3.889 3.693 1.00 95.62 219 LYS A N 1
ATOM 1623 C CA . LYS A 1 219 ? 17.233 -5.124 3.312 1.00 95.62 219 LYS A CA 1
ATOM 1624 C C . LYS A 1 219 ? 16.441 -6.402 3.606 1.00 95.62 219 LYS A C 1
ATOM 1626 O O . LYS A 1 219 ? 16.930 -7.485 3.309 1.00 95.62 219 LYS A O 1
ATOM 1631 N N . GLN A 1 220 ? 15.272 -6.282 4.231 1.00 97.31 220 GLN A N 1
ATOM 1632 C CA . GLN A 1 220 ? 14.439 -7.408 4.662 1.00 97.31 220 GLN A CA 1
ATOM 1633 C C . GLN A 1 220 ? 13.186 -7.584 3.794 1.00 97.31 220 GLN A C 1
ATOM 1635 O O . GLN A 1 220 ? 12.435 -8.530 3.995 1.00 97.31 220 GLN A O 1
ATOM 1640 N N . VAL A 1 221 ? 12.974 -6.701 2.819 1.00 97.44 221 VAL A N 1
ATOM 1641 C CA . VAL A 1 221 ? 11.945 -6.816 1.777 1.00 97.44 221 VAL A CA 1
ATOM 1642 C C . VAL A 1 221 ? 12.598 -7.148 0.435 1.00 97.44 221 VAL A C 1
ATOM 1644 O O . VAL A 1 221 ? 13.794 -6.916 0.254 1.00 97.44 221 VAL A O 1
ATOM 1647 N N . SER A 1 222 ? 11.847 -7.704 -0.521 1.00 96.62 222 SER A N 1
ATOM 1648 C CA . SER A 1 222 ? 12.446 -8.141 -1.793 1.00 96.62 222 SER A CA 1
ATOM 1649 C C . SER A 1 222 ? 12.859 -6.960 -2.674 1.00 96.62 222 SER A C 1
ATOM 1651 O O . SER A 1 222 ? 13.947 -6.957 -3.257 1.00 96.62 222 SER A O 1
ATOM 1653 N N . HIS A 1 223 ? 12.005 -5.937 -2.760 1.00 95.62 223 HIS A N 1
ATOM 1654 C CA . HIS A 1 223 ? 12.274 -4.749 -3.564 1.00 95.62 223 HIS A CA 1
ATOM 1655 C C . HIS A 1 223 ? 11.612 -3.499 -2.992 1.00 95.62 223 HIS A C 1
ATOM 1657 O O . HIS A 1 223 ? 10.414 -3.490 -2.717 1.00 95.62 223 HIS A O 1
ATOM 1663 N N . VAL A 1 224 ? 12.392 -2.424 -2.869 1.00 95.19 224 VAL A N 1
ATOM 1664 C CA . VAL A 1 224 ? 11.885 -1.075 -2.601 1.00 95.19 224 VAL A CA 1
ATOM 1665 C C . VAL A 1 224 ? 12.007 -0.281 -3.890 1.00 95.19 224 VAL A C 1
ATOM 1667 O O . VAL A 1 224 ? 13.115 0.025 -4.331 1.00 95.19 224 VAL A O 1
ATOM 1670 N N . SER A 1 225 ? 10.867 0.026 -4.502 1.00 91.44 225 SER A N 1
ATOM 1671 C CA . SER A 1 225 ? 10.826 0.778 -5.746 1.00 91.44 225 SER A CA 1
ATOM 1672 C C . SER A 1 225 ? 11.216 2.233 -5.515 1.00 91.44 225 SER A C 1
ATOM 1674 O O . SER A 1 225 ? 10.705 2.930 -4.639 1.00 91.44 225 SER A O 1
ATOM 1676 N N . THR A 1 226 ? 12.099 2.707 -6.378 1.00 85.31 226 THR A N 1
ATOM 1677 C CA . THR A 1 226 ? 12.539 4.097 -6.493 1.00 85.31 226 THR A CA 1
ATOM 1678 C C . THR A 1 226 ? 11.733 4.869 -7.538 1.00 85.31 226 THR A C 1
ATOM 1680 O O . THR A 1 226 ? 11.950 6.061 -7.744 1.00 85.31 226 THR A O 1
ATOM 1683 N N . GLY A 1 227 ? 10.770 4.211 -8.196 1.00 79.69 227 GLY A N 1
ATOM 1684 C CA . GLY A 1 227 ? 10.001 4.792 -9.292 1.00 79.69 227 GLY A CA 1
ATOM 1685 C C . GLY A 1 227 ? 8.988 5.858 -8.868 1.00 79.69 227 GLY A C 1
ATOM 1686 O O . GLY A 1 227 ? 8.527 6.616 -9.722 1.00 79.69 227 GLY A O 1
ATOM 1687 N N . GLY A 1 228 ? 8.617 5.935 -7.584 1.00 79.94 228 GLY A N 1
ATOM 1688 C CA . GLY A 1 228 ? 7.608 6.881 -7.092 1.00 79.94 228 GLY A CA 1
ATOM 1689 C C . GLY A 1 228 ? 6.317 6.793 -7.916 1.00 79.94 228 GLY A C 1
ATOM 1690 O O . GLY A 1 228 ? 5.735 5.715 -8.034 1.00 79.94 228 GLY A O 1
ATOM 1691 N N . GLY A 1 229 ? 5.910 7.896 -8.554 1.00 78.44 229 GLY A N 1
ATOM 1692 C CA . GLY A 1 229 ? 4.764 7.920 -9.475 1.00 78.44 229 GLY A CA 1
ATOM 1693 C C . GLY A 1 229 ? 4.879 6.955 -10.664 1.00 78.44 229 GLY A C 1
ATOM 1694 O O . GLY A 1 229 ? 3.870 6.415 -11.095 1.00 78.44 229 GLY A O 1
ATOM 1695 N N . ALA A 1 230 ? 6.092 6.638 -11.134 1.00 86.12 230 ALA A N 1
ATOM 1696 C CA . ALA A 1 230 ? 6.288 5.655 -12.203 1.00 86.12 230 ALA A CA 1
ATOM 1697 C C . ALA A 1 230 ? 5.859 4.244 -11.784 1.00 86.12 230 ALA A C 1
ATOM 1699 O O . ALA A 1 230 ? 5.281 3.526 -12.589 1.00 86.12 230 ALA A O 1
ATOM 1700 N N . SER A 1 231 ? 6.132 3.859 -10.531 1.00 85.44 231 SER A N 1
ATOM 1701 C CA . SER A 1 231 ? 5.710 2.554 -10.004 1.00 85.44 231 SER A CA 1
ATOM 1702 C C . SER A 1 231 ? 4.189 2.463 -9.904 1.00 85.44 231 SER A C 1
ATOM 1704 O O . SER A 1 231 ? 3.618 1.408 -10.149 1.00 85.44 231 SER A O 1
ATOM 1706 N N . LEU A 1 232 ? 3.530 3.589 -9.609 1.00 84.81 232 LEU A N 1
ATOM 1707 C CA . LEU A 1 232 ? 2.079 3.671 -9.545 1.00 84.81 232 LEU A CA 1
ATOM 1708 C C . LEU A 1 232 ? 1.456 3.578 -10.938 1.00 84.81 232 LEU A C 1
ATOM 1710 O O . LEU A 1 232 ? 0.635 2.700 -11.148 1.00 84.81 232 LEU A O 1
ATOM 1714 N N . GLU A 1 233 ? 1.914 4.388 -11.900 1.00 87.81 233 GLU A N 1
ATOM 1715 C CA . GLU A 1 233 ? 1.444 4.321 -13.294 1.00 87.81 233 GLU A CA 1
ATOM 1716 C C . GLU A 1 233 ? 1.683 2.924 -13.902 1.00 87.81 233 GLU A C 1
ATOM 1718 O O . GLU A 1 233 ? 0.855 2.411 -14.652 1.00 87.81 233 GLU A O 1
ATOM 1723 N N . PHE A 1 234 ? 2.771 2.249 -13.517 1.00 87.94 234 PHE A N 1
ATOM 1724 C CA . PHE A 1 234 ? 3.005 0.860 -13.907 1.00 87.94 234 PHE A CA 1
ATOM 1725 C C . PHE A 1 234 ? 1.965 -0.095 -13.296 1.00 87.94 234 PHE A C 1
ATOM 1727 O O . PHE A 1 234 ? 1.397 -0.917 -14.010 1.00 87.94 234 PHE A O 1
ATOM 1734 N N . LEU A 1 235 ? 1.651 0.044 -12.000 1.00 86.69 235 LEU A N 1
ATOM 1735 C CA . LEU A 1 235 ? 0.590 -0.720 -11.321 1.00 86.69 235 LEU A CA 1
ATOM 1736 C C . LEU A 1 235 ? -0.823 -0.393 -11.825 1.00 86.69 235 LEU A C 1
ATOM 1738 O O . LEU A 1 235 ? -1.715 -1.219 -11.666 1.00 86.69 235 LEU A O 1
ATOM 1742 N N . GLU A 1 236 ? -1.035 0.758 -12.462 1.00 88.00 236 GLU A N 1
ATOM 1743 C CA . GLU A 1 236 ? -2.260 1.087 -13.211 1.00 88.00 236 GLU A CA 1
ATOM 1744 C C . GLU A 1 236 ? -2.339 0.327 -14.546 1.00 88.00 236 GLU A C 1
ATOM 1746 O O . GLU A 1 236 ? -3.378 0.324 -15.196 1.00 88.00 236 GLU A O 1
ATOM 1751 N N . GLY A 1 237 ? -1.254 -0.340 -14.959 1.00 84.94 237 GLY A N 1
ATOM 1752 C CA . GLY A 1 237 ? -1.148 -1.024 -16.246 1.00 84.94 237 GLY A CA 1
ATOM 1753 C C . GLY A 1 237 ? -0.790 -0.093 -17.406 1.00 84.94 237 GLY A C 1
ATOM 1754 O O . GLY A 1 237 ? -0.927 -0.492 -18.562 1.00 84.94 237 GLY A O 1
ATOM 1755 N N . LYS A 1 238 ? -0.337 1.139 -17.134 1.00 88.12 238 LYS A N 1
ATOM 1756 C CA . LYS A 1 238 ? 0.064 2.081 -18.184 1.00 88.12 238 LYS A CA 1
ATOM 1757 C C . LYS A 1 238 ? 1.432 1.705 -18.745 1.00 88.12 238 LYS A C 1
ATOM 1759 O O . LYS A 1 238 ? 2.374 1.392 -18.015 1.00 88.12 238 LYS A O 1
ATOM 1764 N N . THR A 1 239 ? 1.569 1.815 -20.061 1.00 86.69 239 THR A N 1
ATOM 1765 C CA . THR A 1 239 ? 2.866 1.720 -20.731 1.00 86.69 239 THR A CA 1
ATOM 1766 C C . THR A 1 239 ? 3.712 2.940 -20.379 1.00 86.69 239 THR A C 1
ATOM 1768 O O . THR A 1 239 ? 3.343 4.071 -20.693 1.00 86.69 239 THR A O 1
ATOM 1771 N N . LEU A 1 240 ? 4.866 2.730 -19.743 1.00 90.94 240 LEU A N 1
ATOM 1772 C CA . LEU A 1 240 ? 5.778 3.826 -19.420 1.00 90.94 240 LEU A CA 1
ATOM 1773 C C . LEU A 1 240 ? 6.604 4.196 -20.664 1.00 90.94 240 LEU A C 1
ATOM 1775 O O . LEU A 1 240 ? 7.339 3.334 -21.153 1.00 90.94 240 LEU A O 1
ATOM 1779 N N . PRO A 1 241 ? 6.575 5.454 -21.147 1.00 92.56 241 PRO A N 1
ATOM 1780 C CA . PRO A 1 241 ? 7.248 5.841 -22.391 1.00 92.56 241 PRO A CA 1
ATOM 1781 C C . PRO A 1 241 ? 8.731 5.460 -22.444 1.00 92.56 241 PRO A C 1
ATOM 1783 O O . PRO A 1 241 ? 9.187 4.880 -23.417 1.00 92.56 241 PRO A O 1
ATOM 1786 N N . GLY A 1 242 ? 9.479 5.717 -21.370 1.00 91.56 242 GLY A N 1
ATOM 1787 C CA . GLY A 1 242 ? 10.907 5.395 -21.302 1.00 91.56 242 GLY A CA 1
ATOM 1788 C C . GLY A 1 242 ? 11.228 3.911 -21.096 1.00 91.56 242 GLY A C 1
ATOM 1789 O O . GLY A 1 242 ? 12.397 3.560 -21.142 1.00 91.56 242 GLY A O 1
ATOM 1790 N N . VAL A 1 243 ? 10.232 3.059 -20.821 1.00 90.44 243 VAL A N 1
ATOM 1791 C CA . VAL A 1 243 ?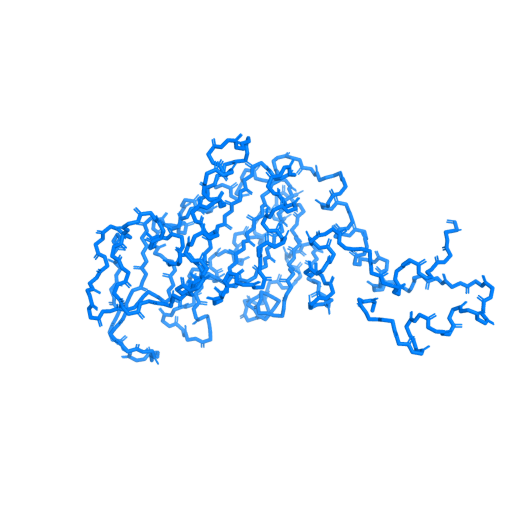 10.400 1.591 -20.831 1.00 90.44 243 VAL A CA 1
ATOM 1792 C C . VAL A 1 243 ? 10.105 1.060 -22.228 1.00 90.44 243 VAL A C 1
ATOM 1794 O O . VAL A 1 243 ? 10.911 0.321 -22.768 1.00 90.44 243 VAL A O 1
ATOM 1797 N N . ALA A 1 244 ? 9.001 1.497 -22.841 1.00 91.31 244 ALA A N 1
ATOM 1798 C CA . ALA A 1 244 ? 8.645 1.120 -24.212 1.00 91.31 244 ALA A CA 1
ATOM 1799 C C . ALA A 1 244 ? 9.650 1.616 -25.264 1.00 91.31 244 ALA A C 1
ATOM 1801 O O . ALA A 1 244 ? 9.693 1.101 -26.373 1.00 91.31 244 ALA A O 1
ATOM 1802 N N . ALA A 1 245 ? 10.439 2.633 -24.920 1.00 92.19 245 ALA A N 1
ATOM 1803 C CA . ALA A 1 245 ? 11.516 3.159 -25.745 1.00 92.19 245 ALA A CA 1
ATOM 1804 C C . ALA A 1 245 ? 12.799 2.306 -25.725 1.00 92.19 245 ALA A C 1
ATOM 1806 O O . ALA A 1 245 ? 13.735 2.620 -26.461 1.00 92.19 245 ALA A O 1
ATOM 1807 N N . LEU A 1 246 ? 12.881 1.290 -24.859 1.00 90.88 246 LEU A N 1
ATOM 1808 C CA . LEU A 1 246 ? 14.006 0.360 -24.821 1.00 90.88 246 LEU A CA 1
ATOM 1809 C C . LEU A 1 246 ? 13.870 -0.677 -25.940 1.00 90.88 246 LEU A C 1
ATOM 1811 O O . LEU A 1 246 ? 12.769 -1.053 -26.327 1.00 90.88 246 LEU A O 1
ATOM 1815 N N . THR A 1 247 ? 15.004 -1.129 -26.458 1.00 86.88 247 THR A N 1
ATOM 1816 C CA . THR A 1 247 ? 15.079 -2.196 -27.452 1.00 86.88 247 THR A CA 1
ATOM 1817 C C . THR A 1 247 ? 14.794 -3.537 -26.776 1.00 86.88 247 THR A C 1
ATOM 1819 O O . THR A 1 247 ? 15.414 -3.847 -25.757 1.00 86.88 247 THR A O 1
ATOM 1822 N N . ASP A 1 248 ? 13.910 -4.344 -27.362 1.00 72.62 248 ASP A N 1
ATOM 1823 C CA . ASP A 1 248 ? 13.785 -5.762 -27.015 1.00 72.62 248 ASP A CA 1
ATOM 1824 C C . ASP A 1 248 ? 15.018 -6.497 -27.561 1.00 72.62 248 ASP A C 1
ATOM 1826 O O . ASP A 1 248 ? 15.230 -6.535 -28.777 1.00 72.62 248 ASP A O 1
ATOM 1830 N N . ILE A 1 249 ? 15.861 -7.020 -26.669 1.00 54.25 249 ILE A N 1
ATOM 1831 C CA . ILE A 1 249 ? 17.079 -7.775 -27.013 1.00 54.25 249 ILE A CA 1
ATOM 1832 C C . ILE A 1 249 ? 16.919 -9.226 -26.581 1.00 54.25 249 ILE A C 1
ATOM 1834 O O . ILE A 1 249 ? 16.492 -9.439 -25.423 1.00 54.25 249 ILE A O 1
#

Solvent-accessible surface area (backbone atoms only — not comparable to full-atom values): 12725 Å² total; per-residue (Å²): 77,65,49,79,38,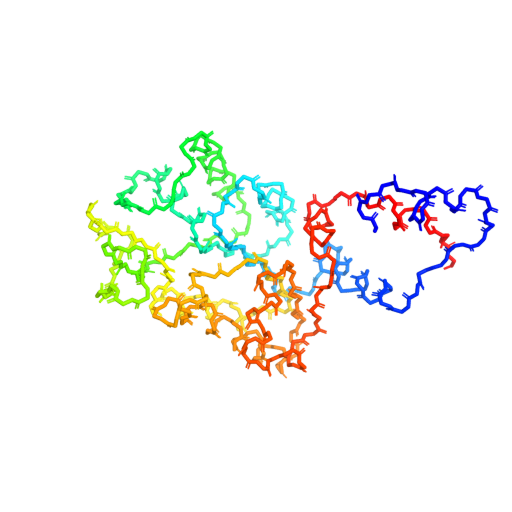60,92,43,28,53,53,44,81,79,42,95,77,33,76,72,52,72,70,56,44,52,50,45,58,54,56,45,36,60,72,74,68,51,48,72,44,24,34,38,36,42,26,27,64,58,50,88,88,39,51,60,32,50,62,53,36,46,85,68,29,48,28,41,36,40,30,22,31,29,39,43,28,45,39,45,47,71,72,38,57,49,40,63,31,51,67,56,73,94,43,29,69,59,38,39,53,50,50,57,52,45,74,74,38,89,22,47,77,42,67,62,58,19,26,27,29,22,69,49,102,48,69,84,41,73,72,49,74,36,44,51,89,60,40,51,69,73,22,21,58,42,18,40,16,72,66,24,45,50,55,49,47,64,54,51,70,65,31,30,21,37,41,38,34,35,33,28,23,49,51,90,30,76,82,22,16,60,32,35,51,51,50,47,52,47,44,29,53,34,25,76,74,69,22,47,28,39,30,26,28,63,61,29,39,49,51,28,52,77,67,71,39,66,90,40,37,69,40,73,47,84,50,30,70,39,45,48,45,45,54,38,70,48,83,32,44,26,56,73,49,37,56,92,126

Sequence (249 aa):
AHRAHASTEGVTKYIETCVAGYLMQKELDYLGNALAEPKRPYCAILGGAKISGKIDVIINLLDKVDTLIVGGGMAFTFFKAQGKEIGKSLLEEEKLDLAGELLGKLEGSKAKFLLPVDVVVAEEFSNNSPTETVSVDNIPSNKMGLDIGKESIKLFKDELLKSKTIVWNGPMGVFEMNNFAKGTMEIAKTLAEVTSNGATTVIGGGDSAAAISKSGLEKQVSHVSTGGGASLEFLEGKTLPGVAALTDI

Radius of gyration: 18.65 Å; Cα contacts (8 Å, |Δi|>4): 516; chains: 1; bounding box: 44×34×56 Å